Protein AF-A0A6I6GJ86-F1 (afdb_monomer)

Secondary structure (DSSP, 8-state):
-EEEEEEESSSS--TT-HHHHHHHHHH-TTEEEEEEEES-B-HHHHHHHHHHHHHHHHTT-EEEEEEE-GGGTS-HHHHHHHHHTT-EEEEE--SSS----EEEEEEESEEEEEEES--BSHHHHHTS-EEEEEEEEETT-HHHHHHHHHHHHHTHHHHTT--TTEEE--HHHHHHHHHTTSS--SSPEEEEEEEE-TTS-EEEEEEEEPPP-

pLDDT: mean 89.35, std 16.77, range [36.12, 98.88]

InterPro domains:
  IPR025202 Cardiolipin synthase-like, phospholipase D-like domain [PF13091] (76-155)

Nearest PDB structures (foldseek):
  7clg-assembly1_A  TM=9.049E-01  e=4.558E-13  Staphylococcus aureus subsp. aureus USA300
  7clg-assembly1_B  TM=9.148E-01  e=1.820E-12  Staphylococcus aureus subsp. aureus USA300
  2c1l-assembly1_B  TM=7.700E-01  e=4.913E-10  Cytobacillus firmus
  2o8r-assembly1_B  TM=6.262E-01  e=2.349E-05  Porphyromonas gingivalis
  8fw5-assembly1_B  TM=2.194E-01  e=2.609E+00  Homo sapiens

Mean predicted aligned error: 6.98 Å

Foldseek 3Di:
DDKDKAWDQPDPPLCRWQLNVLLVLLQDPQFQEKEWQFAAADQQLVVSNLVSLLVSVVVVGAAEYEYELPPQRHALNRLVVCVVSVHWYKYQADPPDRSHWGWIWTDHQKIKIKGWRQGSYPCSGGHDGIMIMIDIGGPPDPVVVVVVVVVCVVCVCVVVVPDPSIGTDDNVVSVVCVVVVSHHHPPWDWDFDWDQDPVRDTDTDIDTDDDDD

Sequence (213 aa):
MIVEFIGHGIHEDDNETCGNYICSSIKNPVFTDITVFVAFIRKPGILELKPFIQQAISENRKITFFVGRNEFITSKEALELLLELGVSTYIYNSDIFIYHPKVYLFEGAKNRIITGSSNLTKTGLFYNVECSLLLDFSNQDSAGMKVLNQLKDYFSPLLDFSDPNLEFVTQAHIDKLFADGLIPTENFEYQVNYTVNPNGKETKKLSYLKLGN

Solvent-accessible surface area (backbone atoms only — not comparable to full-atom values): 11398 Å² total; per-residue (Å²): 107,49,78,46,83,36,61,28,49,84,59,94,79,53,85,58,16,65,40,52,56,50,44,54,49,52,59,34,79,57,38,43,41,37,41,36,36,27,20,33,36,28,41,67,22,49,57,75,38,41,70,32,52,53,50,31,48,77,71,72,36,48,49,39,39,43,31,15,41,61,92,59,51,20,22,50,62,24,55,51,49,37,54,75,71,68,42,50,40,30,35,44,61,56,95,85,55,78,55,69,53,26,36,42,37,32,36,56,78,36,36,39,40,38,39,48,66,44,30,48,26,48,47,43,23,64,52,41,77,34,46,33,41,37,38,40,27,42,90,84,30,68,70,46,48,50,53,51,48,54,52,48,63,72,44,33,46,65,77,73,67,68,38,90,41,59,40,73,67,45,71,70,50,52,53,48,39,41,74,74,64,50,27,38,62,85,79,61,60,85,42,82,43,79,45,71,46,100,85,73,50,75,42,86,42,81,48,82,56,81,70,79,131

Radius of gyration: 18.44 Å; Cα contacts (8 Å, |Δi|>4): 437; chains: 1; bounding box: 43×41×50 Å

Organism: NCBI:txid2676868

Structure (mmCIF, N/CA/C/O backbone):
data_AF-A0A6I6GJ86-F1
#
_entry.id   AF-A0A6I6GJ86-F1
#
loop_
_atom_site.group_PDB
_atom_site.id
_atom_site.type_symbol
_atom_site.label_atom_id
_atom_site.label_alt_id
_atom_site.label_comp_id
_atom_site.label_asym_id
_atom_site.label_entity_id
_atom_site.label_seq_id
_atom_site.pdbx_PDB_ins_code
_atom_site.Cartn_x
_atom_site.Cartn_y
_atom_site.Cartn_z
_atom_site.occupancy
_atom_site.B_iso_or_equiv
_atom_site.auth_seq_id
_atom_site.auth_comp_id
_atom_site.auth_asym_id
_atom_site.auth_atom_id
_atom_site.pdbx_PDB_model_num
ATOM 1 N N . MET A 1 1 ? -10.386 10.510 17.792 1.00 93.94 1 MET A N 1
ATOM 2 C CA . MET A 1 1 ? -9.474 10.333 16.655 1.00 93.94 1 MET A CA 1
ATOM 3 C C . MET A 1 1 ? -8.155 10.910 17.096 1.00 93.94 1 MET A C 1
ATOM 5 O O . MET A 1 1 ? -8.146 11.997 17.663 1.00 93.94 1 MET A O 1
ATOM 9 N N . ILE A 1 2 ? -7.085 10.157 16.914 1.00 96.12 2 ILE A N 1
ATOM 10 C CA . ILE A 1 2 ? -5.710 10.593 17.123 1.00 96.12 2 ILE A CA 1
ATOM 11 C C . ILE A 1 2 ? -5.158 10.926 15.739 1.00 96.12 2 ILE A C 1
ATOM 13 O O . ILE A 1 2 ? -5.437 10.203 14.784 1.00 96.12 2 ILE A O 1
ATOM 17 N N . VAL A 1 3 ? -4.448 12.045 15.630 1.00 97.56 3 VAL A N 1
ATOM 18 C CA . VAL A 1 3 ? -3.788 12.470 14.394 1.00 97.56 3 VAL A CA 1
ATOM 19 C C . VAL A 1 3 ? -2.333 12.746 14.723 1.00 97.56 3 VAL A C 1
ATOM 21 O O . VAL A 1 3 ? -2.051 13.549 15.609 1.00 97.56 3 VAL A O 1
ATOM 24 N N . GLU A 1 4 ? -1.432 12.088 14.009 1.00 96.75 4 GLU A N 1
ATOM 25 C CA . GLU A 1 4 ? 0.010 12.167 14.227 1.00 96.75 4 GLU A CA 1
ATOM 26 C C . GLU A 1 4 ? 0.720 12.501 12.915 1.00 96.75 4 GLU A C 1
ATOM 28 O O . GLU A 1 4 ? 0.356 12.010 11.843 1.00 9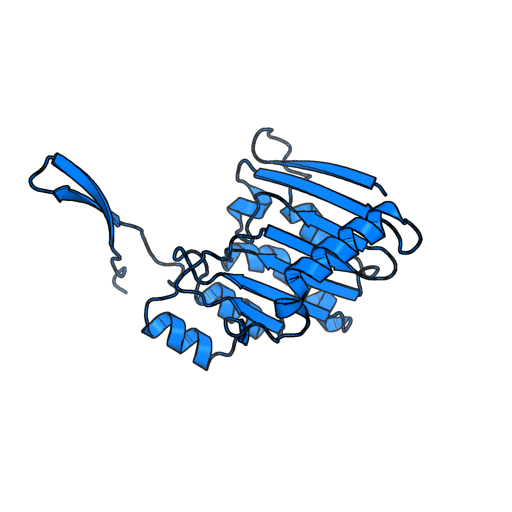6.75 4 GLU A O 1
ATOM 33 N N . PHE A 1 5 ? 1.731 13.362 12.998 1.00 96.31 5 PHE A N 1
ATOM 34 C CA . PHE A 1 5 ? 2.652 13.608 11.897 1.00 96.31 5 PHE A CA 1
ATOM 35 C C . PHE A 1 5 ? 3.829 12.646 12.026 1.00 96.31 5 PHE A C 1
ATOM 37 O O . PHE A 1 5 ? 4.498 12.625 13.055 1.00 96.31 5 PHE A O 1
ATOM 44 N N . ILE A 1 6 ? 4.087 11.884 10.971 1.00 95.12 6 ILE A N 1
ATOM 45 C CA . ILE A 1 6 ? 5.217 10.966 10.874 1.00 95.12 6 ILE A CA 1
ATOM 46 C C . ILE A 1 6 ? 6.229 11.604 9.931 1.00 95.12 6 ILE A C 1
ATOM 48 O O . ILE A 1 6 ? 5.947 11.750 8.742 1.00 95.12 6 ILE A O 1
ATOM 52 N N . GLY A 1 7 ? 7.402 11.957 10.445 1.00 93.44 7 GLY A N 1
ATOM 53 C CA . GLY A 1 7 ? 8.553 12.373 9.645 1.00 93.44 7 GLY A CA 1
ATOM 54 C C . GLY A 1 7 ? 9.744 11.469 9.942 1.00 93.44 7 GLY A C 1
ATOM 55 O O . GLY A 1 7 ? 9.970 11.147 11.103 1.00 93.44 7 GLY A O 1
ATOM 56 N N . HIS A 1 8 ? 10.492 11.064 8.918 1.00 92.50 8 HIS A N 1
ATOM 57 C CA . HIS A 1 8 ? 11.747 10.320 9.089 1.00 92.50 8 HIS A CA 1
ATOM 58 C C . HIS A 1 8 ? 12.820 10.791 8.102 1.00 92.50 8 HIS A C 1
ATOM 60 O O . HIS A 1 8 ? 12.510 11.523 7.160 1.00 92.50 8 HIS A O 1
ATOM 66 N N . GLY A 1 9 ? 14.082 10.430 8.360 1.00 90.12 9 GLY A N 1
ATOM 67 C CA . GLY A 1 9 ? 15.232 10.717 7.497 1.00 90.12 9 GLY A CA 1
ATOM 68 C C . GLY A 1 9 ? 15.898 12.090 7.684 1.00 90.12 9 GLY A C 1
ATOM 69 O O . GLY A 1 9 ? 16.909 12.362 7.039 1.00 90.12 9 GLY A O 1
ATOM 70 N N . ILE A 1 10 ? 15.363 12.975 8.541 1.00 88.25 10 ILE A N 1
ATOM 71 C CA . ILE A 1 10 ? 15.997 14.271 8.891 1.00 88.25 10 ILE A CA 1
ATOM 72 C C . ILE A 1 10 ? 16.831 14.172 10.177 1.00 88.25 10 ILE A C 1
ATOM 74 O O . ILE A 1 10 ? 17.861 14.836 10.296 1.00 88.25 10 ILE A O 1
ATOM 78 N N . HIS A 1 11 ? 16.376 13.384 11.150 1.00 84.62 11 HIS A N 1
ATOM 79 C CA . HIS A 1 11 ? 17.002 13.235 12.463 1.00 84.62 11 HIS A CA 1
ATOM 80 C C . HIS A 1 11 ? 17.546 11.811 12.620 1.00 84.62 11 HIS A C 1
ATOM 82 O O . HIS A 1 11 ? 17.009 10.891 12.024 1.00 84.62 11 HIS A O 1
ATOM 88 N N . GLU A 1 12 ? 18.601 11.629 13.419 1.00 68.88 12 GLU A N 1
ATOM 89 C CA . GLU A 1 12 ? 19.291 10.332 13.558 1.00 68.88 12 GLU A CA 1
ATOM 90 C C . GLU A 1 12 ? 18.450 9.251 14.280 1.00 68.88 12 GLU A C 1
ATOM 92 O O . GLU A 1 12 ? 18.742 8.063 14.152 1.00 68.88 12 GLU A O 1
ATOM 97 N N . ASP A 1 13 ? 17.388 9.641 14.997 1.00 63.62 13 ASP A N 1
ATOM 98 C CA . ASP A 1 13 ? 16.464 8.732 15.689 1.00 63.62 13 ASP A CA 1
ATOM 99 C C . ASP A 1 13 ? 15.282 8.316 14.787 1.00 63.62 13 ASP A C 1
ATOM 101 O O . ASP A 1 13 ? 14.139 8.731 14.980 1.00 63.62 13 ASP A O 1
ATOM 105 N N . ASP A 1 14 ? 15.537 7.440 13.814 1.00 63.88 14 ASP A N 1
ATOM 106 C CA . ASP A 1 14 ? 14.519 6.897 12.894 1.00 63.88 14 ASP A CA 1
ATOM 107 C C . ASP A 1 14 ? 13.703 5.724 13.501 1.00 63.88 14 ASP A C 1
ATOM 109 O O . ASP A 1 14 ? 13.288 4.803 12.802 1.00 63.88 14 ASP A O 1
ATOM 113 N N . ASN A 1 15 ? 13.438 5.704 14.813 1.00 68.06 15 ASN A N 1
ATOM 114 C CA . ASN A 1 15 ? 12.644 4.618 15.425 1.00 68.06 15 ASN A CA 1
ATOM 115 C C . ASN A 1 15 ? 11.129 4.715 15.135 1.00 68.06 15 ASN A C 1
ATOM 117 O O . ASN A 1 15 ? 10.379 3.787 15.450 1.00 68.06 15 ASN A O 1
ATOM 121 N N . GLU A 1 16 ? 10.676 5.812 14.524 1.00 84.56 16 GLU A N 1
ATOM 122 C CA . GLU A 1 16 ? 9.266 6.102 14.230 1.00 84.56 16 GLU A CA 1
ATOM 123 C C . GLU A 1 16 ? 9.023 6.372 12.735 1.00 84.56 16 GLU A C 1
ATOM 125 O O . GLU A 1 16 ? 8.326 7.309 12.346 1.00 84.56 16 GLU A O 1
ATOM 130 N N . THR A 1 17 ? 9.593 5.543 11.859 1.00 94.38 17 THR A N 1
ATOM 131 C CA . THR A 1 17 ? 9.364 5.674 10.411 1.00 94.38 17 THR A CA 1
ATOM 132 C C . THR A 1 17 ? 7.958 5.241 9.993 1.00 94.38 17 THR A C 1
ATOM 134 O O . THR A 1 17 ? 7.273 4.477 10.683 1.00 94.38 17 THR A O 1
ATOM 137 N N . CYS A 1 18 ? 7.546 5.651 8.788 1.00 96.31 18 CYS A N 1
ATOM 138 C CA . CYS A 1 18 ? 6.304 5.175 8.171 1.00 96.31 18 CYS A CA 1
ATOM 139 C C . CYS A 1 18 ? 6.273 3.637 8.100 1.00 96.31 18 CYS A C 1
ATOM 141 O O . CYS A 1 18 ? 5.263 3.013 8.432 1.00 96.31 18 CYS A O 1
ATOM 143 N N . GLY A 1 19 ? 7.411 3.015 7.772 1.00 96.88 19 GLY A N 1
ATOM 144 C CA . GLY A 1 19 ? 7.572 1.567 7.783 1.00 96.88 19 GLY A CA 1
ATOM 145 C C . GLY A 1 19 ? 7.315 0.933 9.154 1.00 96.88 19 GLY A C 1
ATOM 146 O O . GLY A 1 19 ? 6.627 -0.085 9.226 1.00 96.88 19 GLY A O 1
ATOM 147 N N . ASN A 1 20 ? 7.776 1.537 10.257 1.00 96.31 20 ASN A N 1
ATOM 148 C CA . ASN A 1 20 ? 7.515 1.017 11.608 1.00 96.31 20 ASN A CA 1
ATOM 149 C C . ASN A 1 20 ? 6.017 1.050 11.956 1.00 96.31 20 ASN A C 1
ATOM 151 O O . ASN A 1 20 ? 5.473 0.070 12.485 1.00 96.31 20 ASN A O 1
ATOM 155 N N . TYR A 1 21 ? 5.326 2.140 11.613 1.00 97.50 21 TYR A N 1
ATOM 156 C CA . TYR A 1 21 ? 3.879 2.247 11.805 1.00 97.50 21 TYR A CA 1
ATOM 157 C C . TYR A 1 21 ? 3.110 1.244 10.937 1.00 97.50 21 TYR A C 1
ATOM 159 O O . TYR A 1 21 ? 2.184 0.602 11.432 1.00 97.50 21 TYR A O 1
ATOM 167 N N . ILE A 1 22 ? 3.511 1.024 9.683 1.00 98.44 22 ILE A N 1
ATOM 168 C CA . ILE A 1 22 ? 2.896 0.014 8.809 1.00 98.44 22 ILE A CA 1
ATOM 169 C C . ILE A 1 22 ? 3.103 -1.395 9.379 1.00 98.44 22 ILE A C 1
ATOM 171 O O . ILE A 1 22 ? 2.130 -2.123 9.570 1.00 98.44 22 ILE A O 1
ATOM 175 N N . CYS A 1 23 ? 4.336 -1.770 9.728 1.00 97.94 23 CYS A N 1
ATOM 176 C CA . CYS A 1 23 ? 4.648 -3.089 10.282 1.00 97.94 23 CYS A CA 1
ATOM 177 C C . CYS A 1 23 ? 3.889 -3.372 11.587 1.00 97.94 23 CYS A C 1
ATOM 179 O O . CYS A 1 23 ? 3.307 -4.447 11.750 1.00 97.94 23 CYS A O 1
ATOM 181 N N . SER A 1 24 ? 3.836 -2.401 12.507 1.00 97.31 24 SER A N 1
ATOM 182 C CA . SER A 1 24 ? 3.074 -2.544 13.757 1.00 97.31 24 SER A CA 1
ATOM 183 C C . SER A 1 24 ? 1.565 -2.650 13.519 1.00 97.31 24 SER A C 1
ATOM 185 O O . SER A 1 24 ? 0.889 -3.390 14.234 1.00 97.31 24 SER A O 1
ATOM 187 N N . SER A 1 25 ? 1.045 -1.978 12.488 1.00 98.25 25 SER A N 1
ATOM 188 C CA . SER A 1 25 ? -0.364 -2.066 12.098 1.00 98.25 25 SER A CA 1
ATOM 189 C C . SER A 1 25 ? -0.690 -3.438 11.508 1.00 98.25 25 SER A C 1
ATOM 191 O O . SER A 1 25 ? -1.630 -4.078 11.964 1.00 98.25 25 SER A O 1
ATOM 193 N N . ILE A 1 26 ? 0.132 -3.972 10.596 1.00 98.44 26 ILE A N 1
ATOM 194 C CA . ILE A 1 26 ? -0.058 -5.336 10.068 1.00 98.44 26 ILE A CA 1
ATOM 195 C C . ILE A 1 26 ? 0.027 -6.370 11.200 1.00 98.44 26 ILE A C 1
ATOM 197 O O . ILE A 1 26 ? -0.768 -7.305 11.247 1.00 98.44 26 ILE A O 1
ATOM 201 N N . LYS A 1 27 ? 0.941 -6.198 12.160 1.00 97.75 27 LYS A N 1
ATOM 202 C CA . LYS A 1 27 ? 1.074 -7.100 13.316 1.00 97.75 27 LYS A CA 1
ATOM 203 C C . LYS A 1 27 ? -0.148 -7.091 14.245 1.00 97.75 27 LYS A C 1
ATOM 205 O O . LYS A 1 27 ? -0.381 -8.072 14.945 1.00 97.75 27 LYS A O 1
ATOM 210 N N . ASN A 1 28 ? -0.899 -5.994 14.304 1.00 97.94 28 ASN A N 1
ATOM 211 C CA . ASN A 1 28 ? -1.972 -5.831 15.276 1.00 97.94 28 ASN A CA 1
ATOM 212 C C . ASN A 1 28 ? -3.269 -6.525 14.805 1.00 97.94 28 ASN A C 1
ATOM 214 O O . ASN A 1 28 ? -3.865 -6.085 13.821 1.00 97.94 28 ASN A O 1
ATOM 218 N N . PRO A 1 29 ? -3.765 -7.553 15.521 1.00 97.19 29 PRO A N 1
ATOM 219 C CA . PRO A 1 29 ? -4.946 -8.314 15.108 1.00 97.19 29 PRO A CA 1
ATOM 220 C C . PRO A 1 29 ? -6.258 -7.525 15.225 1.00 97.19 29 PRO A C 1
ATOM 222 O O . PRO A 1 29 ? -7.300 -8.013 14.799 1.00 97.19 29 PRO A O 1
ATOM 225 N N . VAL A 1 30 ? -6.237 -6.308 15.789 1.00 98.00 30 VAL A N 1
ATOM 226 C CA . VAL A 1 30 ? -7.408 -5.414 15.785 1.00 98.00 30 VAL A CA 1
ATOM 227 C C . VAL A 1 30 ? -7.834 -5.024 14.367 1.00 98.00 30 VAL A C 1
ATOM 229 O O . VAL A 1 30 ? -9.007 -4.708 14.162 1.00 98.00 30 VAL A O 1
ATOM 232 N N . PHE A 1 31 ? -6.889 -5.039 13.421 1.00 98.56 31 PHE A N 1
ATOM 233 C CA . PHE A 1 31 ? -7.119 -4.757 12.013 1.00 98.56 31 PHE A CA 1
ATOM 234 C C . PHE A 1 31 ? -7.271 -6.073 11.255 1.00 98.56 31 PHE A C 1
ATOM 236 O O . PHE A 1 31 ? -6.334 -6.874 11.204 1.00 98.56 31 PHE A O 1
ATOM 243 N N . THR A 1 32 ? -8.451 -6.293 10.686 1.00 98.44 32 THR A N 1
ATOM 244 C CA . THR A 1 32 ? -8.851 -7.515 9.976 1.00 98.44 32 THR A CA 1
ATOM 245 C C . THR A 1 32 ? -8.739 -7.381 8.464 1.00 98.44 32 THR A C 1
ATOM 247 O O . THR A 1 32 ? -8.541 -8.385 7.777 1.00 98.44 32 THR A O 1
ATOM 250 N N . ASP A 1 33 ? -8.833 -6.154 7.956 1.00 98.69 33 ASP A N 1
ATOM 251 C CA . ASP A 1 33 ? -8.807 -5.836 6.535 1.00 98.69 33 ASP A CA 1
ATOM 252 C C . ASP A 1 33 ? -7.712 -4.786 6.300 1.00 98.69 33 ASP A C 1
ATOM 254 O O . ASP A 1 33 ? -7.721 -3.698 6.878 1.00 98.69 33 ASP A O 1
ATOM 258 N N . ILE A 1 34 ? -6.722 -5.142 5.485 1.00 98.81 34 ILE A N 1
ATOM 259 C CA . ILE A 1 34 ? -5.548 -4.325 5.182 1.00 98.81 34 ILE A CA 1
ATOM 260 C C . ILE A 1 34 ? -5.581 -4.011 3.692 1.00 98.81 34 ILE A C 1
ATOM 262 O O . ILE A 1 34 ? -5.493 -4.915 2.859 1.00 98.81 34 ILE A O 1
ATOM 266 N N . THR A 1 35 ? -5.687 -2.731 3.352 1.00 98.88 35 THR A N 1
ATOM 267 C CA . THR A 1 35 ? -5.709 -2.269 1.963 1.00 98.88 35 THR A CA 1
ATOM 268 C C . THR A 1 35 ? -4.585 -1.273 1.727 1.00 98.88 35 THR A C 1
ATOM 270 O O . THR A 1 35 ? -4.460 -0.277 2.437 1.00 98.88 35 THR A O 1
ATOM 273 N N . VAL A 1 36 ? -3.753 -1.531 0.722 1.00 98.81 36 VAL A N 1
ATOM 274 C CA . VAL A 1 36 ? -2.613 -0.679 0.367 1.00 98.81 36 VAL A CA 1
ATOM 275 C C . VAL A 1 36 ? -2.836 -0.098 -1.020 1.00 98.81 36 VAL A C 1
ATOM 277 O O . VAL A 1 36 ? -2.970 -0.841 -1.984 1.00 98.81 36 VAL A O 1
ATOM 280 N N . PHE A 1 37 ? -2.828 1.227 -1.127 1.00 98.69 37 PHE A N 1
ATOM 281 C CA . PHE A 1 37 ? -2.842 1.963 -2.388 1.00 98.69 37 PHE A CA 1
ATOM 282 C C . PHE A 1 37 ? -1.490 2.644 -2.549 1.00 98.69 37 PHE A C 1
ATOM 284 O O . PHE A 1 37 ? -1.226 3.663 -1.908 1.00 98.69 37 PHE A O 1
ATOM 291 N N . VAL A 1 38 ? -0.607 2.090 -3.375 1.00 97.88 38 VAL A N 1
ATOM 292 C CA . VAL A 1 38 ? 0.758 2.608 -3.489 1.00 97.88 38 VAL A CA 1
ATOM 293 C C . VAL A 1 38 ? 1.205 2.702 -4.934 1.00 97.88 38 VAL A C 1
ATOM 295 O O . VAL A 1 38 ? 0.992 1.793 -5.729 1.00 97.88 38 VAL A O 1
ATOM 298 N N . ALA A 1 39 ? 1.846 3.811 -5.284 1.00 96.12 39 ALA A N 1
ATOM 299 C CA . ALA A 1 39 ? 2.355 4.005 -6.632 1.00 96.12 39 ALA A CA 1
ATOM 300 C C . ALA A 1 39 ? 3.389 2.934 -6.980 1.00 96.12 39 ALA A C 1
ATOM 302 O O . ALA A 1 39 ? 3.293 2.307 -8.029 1.00 96.12 39 ALA A O 1
ATOM 303 N N . PHE A 1 40 ? 4.354 2.718 -6.082 1.00 94.94 40 PHE A N 1
ATOM 304 C CA . PHE A 1 40 ? 5.534 1.912 -6.370 1.00 94.94 40 PHE A CA 1
ATOM 305 C C . PHE A 1 40 ? 5.839 0.902 -5.270 1.00 94.94 40 PHE A C 1
ATOM 307 O O . PHE A 1 40 ? 5.785 1.230 -4.079 1.00 94.94 40 PHE A O 1
ATOM 314 N N . ILE A 1 41 ? 6.244 -0.296 -5.692 1.00 96.75 41 ILE A N 1
ATOM 315 C CA . ILE A 1 41 ? 6.733 -1.362 -4.814 1.00 96.75 41 ILE A CA 1
ATOM 316 C C . ILE A 1 41 ? 8.125 -1.843 -5.241 1.00 96.75 41 ILE A C 1
ATOM 318 O O . ILE A 1 41 ? 8.432 -1.930 -6.426 1.00 96.75 41 ILE A O 1
ATOM 322 N N . ARG A 1 42 ? 8.969 -2.208 -4.274 1.00 95.75 42 ARG A N 1
ATOM 323 C CA . ARG A 1 42 ? 10.225 -2.942 -4.513 1.00 95.75 42 ARG A CA 1
ATOM 324 C C . ARG A 1 42 ? 10.323 -4.113 -3.542 1.00 95.75 42 ARG A C 1
ATOM 326 O O . ARG A 1 42 ? 9.883 -4.003 -2.394 1.00 95.75 42 ARG A O 1
ATOM 333 N N . LYS A 1 43 ? 10.942 -5.212 -3.966 1.00 96.38 43 LYS A N 1
ATOM 334 C CA . LYS A 1 43 ? 11.105 -6.446 -3.193 1.00 96.38 43 LYS A CA 1
ATOM 335 C C . LYS A 1 43 ? 11.735 -6.187 -1.823 1.00 96.38 43 LYS A C 1
ATOM 337 O O . LYS A 1 43 ? 11.185 -6.712 -0.859 1.00 96.38 43 LYS A O 1
ATOM 342 N N . PRO A 1 44 ? 12.787 -5.351 -1.655 1.00 96.31 44 PRO A N 1
ATOM 343 C CA . PRO A 1 44 ? 13.329 -5.068 -0.332 1.00 96.31 44 PRO A CA 1
ATOM 344 C C . PRO A 1 44 ? 12.302 -4.437 0.608 1.00 96.31 44 PRO A C 1
ATOM 346 O O . PRO A 1 44 ? 12.302 -4.769 1.780 1.00 96.31 44 PRO A O 1
ATOM 349 N N . GLY A 1 45 ? 11.399 -3.583 0.110 1.00 95.94 45 GLY A N 1
ATOM 350 C CA . GLY A 1 45 ? 10.331 -3.006 0.934 1.00 95.94 45 GLY A CA 1
ATOM 351 C C . GLY A 1 45 ? 9.329 -4.064 1.398 1.00 95.94 45 GLY A C 1
ATOM 352 O O . GLY A 1 45 ? 8.981 -4.114 2.571 1.00 95.94 45 GLY A O 1
ATOM 353 N N . ILE A 1 46 ? 8.918 -4.963 0.500 1.00 97.88 46 ILE A N 1
ATOM 354 C CA . ILE A 1 46 ? 8.006 -6.064 0.846 1.00 97.88 46 ILE A CA 1
ATOM 355 C C . ILE A 1 46 ? 8.673 -7.062 1.801 1.00 97.88 46 ILE A C 1
ATOM 357 O O . ILE A 1 46 ? 8.003 -7.587 2.685 1.00 97.88 46 ILE A O 1
ATOM 361 N N . LEU A 1 47 ? 9.982 -7.308 1.675 1.00 98.06 47 LEU A N 1
ATOM 362 C CA . LEU A 1 47 ? 10.723 -8.183 2.590 1.00 98.06 47 LEU A CA 1
ATOM 363 C C . LEU A 1 47 ? 10.691 -7.685 4.041 1.00 98.06 47 LEU A C 1
ATOM 365 O O . LEU A 1 47 ? 10.590 -8.516 4.940 1.00 98.06 47 LEU A O 1
ATOM 369 N N . GLU A 1 48 ? 10.701 -6.369 4.274 1.00 97.56 48 GLU A N 1
ATOM 370 C CA . GLU A 1 48 ? 10.543 -5.803 5.626 1.00 97.56 48 GLU A CA 1
ATOM 371 C C . GLU A 1 48 ? 9.141 -6.084 6.204 1.00 97.56 48 GLU A C 1
ATOM 373 O O . GLU A 1 48 ? 8.983 -6.297 7.405 1.00 97.56 48 GLU A O 1
ATOM 378 N N . LEU A 1 49 ? 8.110 -6.140 5.350 1.00 98.06 49 LEU A N 1
ATOM 379 C CA . LEU A 1 49 ? 6.727 -6.426 5.751 1.00 98.06 49 LEU A CA 1
ATOM 380 C C . LEU A 1 49 ? 6.411 -7.932 5.810 1.00 98.06 49 LEU A C 1
ATOM 382 O O . LEU A 1 49 ? 5.463 -8.332 6.490 1.00 98.06 49 LEU A O 1
ATOM 386 N N . LYS A 1 50 ? 7.191 -8.770 5.112 1.00 98.25 50 LYS A N 1
ATOM 387 C CA . LYS A 1 50 ? 6.973 -10.216 4.929 1.00 98.25 50 LYS A CA 1
ATOM 388 C C . LYS A 1 50 ? 6.568 -10.962 6.208 1.00 98.25 50 LYS A C 1
ATOM 390 O O . LYS A 1 50 ? 5.528 -11.619 6.159 1.00 98.25 50 LYS A O 1
ATOM 395 N N . PRO A 1 51 ? 7.299 -10.886 7.342 1.00 98.12 51 PRO A N 1
ATOM 396 C CA . PRO A 1 51 ? 6.925 -11.652 8.534 1.00 98.12 51 PRO A CA 1
ATOM 397 C C . PRO A 1 51 ? 5.541 -11.267 9.076 1.00 98.12 51 PRO A C 1
ATOM 399 O O . PRO A 1 51 ? 4.788 -12.132 9.520 1.00 98.12 51 PRO A O 1
ATOM 402 N N . PHE A 1 52 ? 5.169 -9.987 8.989 1.00 98.25 52 PHE A N 1
ATOM 403 C CA . PHE A 1 52 ? 3.872 -9.497 9.455 1.00 98.25 52 PHE A CA 1
ATOM 404 C C . PHE A 1 52 ? 2.744 -9.877 8.491 1.00 98.25 52 PHE A C 1
ATOM 406 O O . PHE A 1 52 ? 1.671 -10.271 8.939 1.00 98.25 52 PHE A O 1
ATOM 413 N N . ILE A 1 53 ? 2.994 -9.818 7.177 1.00 98.44 53 ILE A N 1
ATOM 414 C CA . ILE A 1 53 ? 2.049 -10.279 6.148 1.00 98.44 53 ILE A CA 1
ATOM 415 C C . ILE A 1 53 ? 1.756 -11.773 6.329 1.00 98.44 53 ILE A C 1
ATOM 417 O O . ILE A 1 53 ? 0.595 -12.168 6.361 1.00 98.44 53 ILE A O 1
ATOM 421 N N . GLN A 1 54 ? 2.791 -12.600 6.504 1.00 98.25 54 GLN A N 1
ATOM 422 C CA . GLN A 1 54 ? 2.627 -14.043 6.710 1.00 98.25 54 GLN A CA 1
ATOM 423 C C . GLN A 1 54 ? 1.816 -14.353 7.971 1.00 98.25 54 GLN A C 1
ATOM 425 O O . GLN A 1 54 ? 0.945 -15.221 7.940 1.00 98.25 54 GLN A O 1
ATOM 430 N N . GLN A 1 55 ? 2.067 -13.621 9.062 1.00 97.62 55 GLN A N 1
ATOM 431 C CA . GLN A 1 55 ? 1.273 -13.735 10.282 1.00 97.62 55 GLN A CA 1
ATOM 432 C C . GLN A 1 55 ? -0.194 -13.337 10.046 1.00 97.62 55 GLN A C 1
ATOM 434 O O . GLN A 1 55 ? -1.102 -14.058 10.442 1.00 97.62 55 GLN A O 1
ATOM 439 N N . ALA A 1 56 ? -0.449 -12.212 9.380 1.00 98.12 56 ALA A N 1
ATOM 440 C CA . ALA A 1 56 ? -1.810 -11.760 9.105 1.00 98.12 56 ALA A CA 1
ATOM 441 C C . ALA A 1 56 ? -2.596 -12.760 8.238 1.00 98.12 56 ALA A C 1
ATOM 443 O O . ALA A 1 56 ? -3.763 -13.039 8.514 1.00 98.12 56 ALA A O 1
ATOM 444 N N . ILE A 1 57 ? -1.944 -13.361 7.241 1.00 97.00 57 ILE A N 1
ATOM 445 C CA . ILE A 1 57 ? -2.551 -14.384 6.382 1.00 97.00 57 ILE A CA 1
ATOM 446 C C . ILE A 1 57 ? -2.846 -15.669 7.165 1.00 97.00 57 ILE A C 1
ATOM 448 O O . ILE A 1 57 ? -3.928 -16.233 7.003 1.00 97.00 57 ILE A O 1
ATOM 452 N N . SER A 1 58 ? -1.949 -16.120 8.051 1.00 97.25 58 SER A N 1
ATOM 453 C CA . SER A 1 58 ? -2.210 -17.307 8.885 1.00 97.25 58 SER A CA 1
ATOM 454 C C . SER A 1 58 ? -3.353 -17.093 9.887 1.00 97.25 58 SER A C 1
ATOM 456 O O . SER A 1 58 ? -4.030 -18.044 10.275 1.00 97.25 58 SER A O 1
ATOM 458 N N . GLU A 1 59 ? -3.620 -15.838 10.247 1.00 97.50 59 GLU A N 1
ATOM 459 C CA . GLU A 1 59 ? -4.760 -15.401 11.057 1.00 97.50 59 GLU A CA 1
ATOM 460 C C . GLU A 1 59 ? -6.045 -15.174 10.227 1.00 97.50 59 GLU A C 1
ATOM 462 O O . GLU A 1 59 ? -7.048 -14.711 10.767 1.00 97.50 59 GLU A O 1
ATOM 467 N N . ASN A 1 60 ? -6.051 -15.526 8.933 1.00 97.12 60 ASN A N 1
ATOM 468 C CA . ASN A 1 60 ? -7.160 -15.334 7.984 1.00 97.12 60 ASN A CA 1
ATOM 469 C C . ASN A 1 60 ? -7.590 -13.867 7.797 1.00 97.12 60 ASN A C 1
ATOM 471 O O . ASN A 1 60 ? -8.753 -13.585 7.492 1.00 97.12 60 ASN A O 1
ATOM 475 N N . ARG A 1 61 ? -6.664 -12.920 7.974 1.00 98.00 61 ARG A N 1
ATOM 476 C CA . ARG A 1 61 ? -6.914 -11.497 7.718 1.00 98.00 61 ARG A CA 1
ATOM 477 C C . ARG A 1 61 ? -6.768 -11.185 6.232 1.00 98.00 61 ARG A C 1
ATOM 479 O O . ARG A 1 61 ? -5.956 -11.792 5.534 1.00 98.00 61 ARG A O 1
ATOM 486 N N . LYS A 1 62 ? -7.566 -10.239 5.733 1.00 98.12 62 LYS A N 1
ATOM 487 C CA . LYS A 1 62 ? -7.580 -9.879 4.310 1.00 98.12 62 LYS A CA 1
ATOM 488 C C . LYS A 1 62 ? -6.516 -8.837 4.018 1.00 98.12 62 LYS A C 1
ATOM 490 O O . LYS A 1 62 ? -6.426 -7.833 4.719 1.00 98.12 62 LYS A O 1
ATOM 495 N N . ILE A 1 63 ? -5.747 -9.056 2.956 1.00 98.62 63 ILE A N 1
ATOM 496 C CA . ILE A 1 63 ? -4.702 -8.135 2.513 1.00 98.62 63 ILE A CA 1
ATOM 497 C C . ILE A 1 63 ? -4.853 -7.916 1.010 1.00 98.62 63 ILE A C 1
ATOM 499 O O . ILE A 1 63 ? -4.735 -8.867 0.235 1.00 98.62 63 ILE A O 1
ATOM 503 N N . THR A 1 64 ? -5.113 -6.667 0.616 1.00 98.81 64 THR A N 1
ATOM 504 C CA . THR A 1 64 ? -5.298 -6.267 -0.785 1.00 98.81 64 THR A CA 1
ATOM 505 C C . THR A 1 64 ? -4.368 -5.122 -1.152 1.00 98.81 64 THR A C 1
ATOM 507 O O . THR A 1 64 ? -4.301 -4.116 -0.447 1.00 98.81 64 THR A O 1
ATOM 510 N N . PHE A 1 65 ? -3.625 -5.277 -2.243 1.00 98.75 65 PHE A N 1
ATOM 511 C CA . PHE A 1 65 ? -2.667 -4.289 -2.726 1.00 98.75 65 PHE A CA 1
ATOM 512 C C . PHE A 1 65 ? -3.103 -3.774 -4.100 1.00 98.75 65 PHE A C 1
ATOM 514 O O . PHE A 1 65 ? -3.258 -4.551 -5.037 1.00 98.75 65 PHE A O 1
ATOM 521 N N . PHE A 1 66 ? -3.247 -2.459 -4.219 1.00 98.56 66 PHE A N 1
ATOM 522 C CA . PHE A 1 66 ? -3.472 -1.726 -5.459 1.00 98.56 66 PHE A CA 1
ATOM 523 C C . PHE A 1 66 ? -2.206 -0.951 -5.804 1.00 98.56 66 PHE A C 1
ATOM 525 O O . PHE A 1 66 ? -1.834 -0.009 -5.093 1.00 98.56 66 PHE A O 1
ATOM 532 N N . VAL A 1 67 ? -1.539 -1.360 -6.880 1.00 97.69 67 VAL A N 1
ATOM 533 C CA . VAL A 1 67 ? -0.174 -0.942 -7.207 1.00 97.69 67 VAL A CA 1
ATOM 534 C C . VAL A 1 67 ? -0.115 -0.269 -8.573 1.00 97.69 67 VAL A C 1
ATOM 536 O O . VAL A 1 67 ? -0.756 -0.709 -9.521 1.00 97.69 67 VAL A O 1
ATOM 539 N N . GLY A 1 68 ? 0.670 0.796 -8.704 1.00 94.69 68 GLY A N 1
ATOM 540 C CA . GLY A 1 68 ? 0.932 1.420 -10.000 1.00 94.69 68 GLY A CA 1
ATOM 541 C C . GLY A 1 68 ? 1.985 0.651 -10.794 1.00 94.69 68 GLY A C 1
ATOM 542 O O . GLY A 1 68 ? 2.965 0.158 -10.233 1.00 94.69 68 GLY A O 1
ATOM 543 N N . ARG A 1 69 ? 1.829 0.575 -12.119 1.00 84.88 69 ARG A N 1
ATOM 544 C CA . ARG A 1 69 ? 2.883 0.037 -13.004 1.00 84.88 69 ARG A CA 1
ATOM 545 C C . ARG A 1 69 ? 3.889 1.091 -13.483 1.00 84.88 69 ARG A C 1
ATOM 547 O O . ARG A 1 69 ? 4.975 0.739 -13.926 1.00 84.88 69 ARG A O 1
ATOM 554 N N . ASN A 1 70 ? 3.514 2.372 -13.459 1.00 75.25 70 ASN A N 1
ATOM 555 C CA . ASN A 1 70 ? 4.227 3.438 -14.170 1.00 75.25 70 ASN A CA 1
ATOM 556 C C . ASN A 1 70 ? 5.585 3.789 -13.518 1.00 75.25 70 ASN A C 1
ATOM 558 O O . ASN A 1 70 ? 5.895 3.363 -12.407 1.00 75.25 70 ASN A O 1
ATOM 562 N N . GLU A 1 71 ? 6.399 4.579 -14.229 1.00 71.75 71 GLU A N 1
ATOM 563 C CA . GLU A 1 71 ? 7.723 5.082 -13.803 1.00 71.75 71 GLU A CA 1
ATOM 564 C C . GLU A 1 71 ? 8.817 4.019 -13.594 1.00 71.75 71 GLU A C 1
ATOM 566 O O . GLU A 1 71 ? 9.911 4.342 -13.134 1.00 71.75 71 GLU A O 1
ATOM 571 N N . PHE A 1 72 ? 8.574 2.759 -13.976 1.00 71.19 72 PHE A N 1
ATOM 572 C CA . PHE A 1 72 ? 9.565 1.676 -13.891 1.00 71.19 72 PHE A CA 1
ATOM 573 C C . PHE A 1 72 ? 10.151 1.517 -12.479 1.00 71.19 72 PHE A C 1
ATOM 575 O O . PHE A 1 72 ? 11.346 1.266 -12.302 1.00 71.19 72 PHE A O 1
ATOM 582 N N . ILE A 1 73 ? 9.322 1.713 -11.452 1.00 80.44 73 ILE A N 1
ATOM 583 C CA . ILE A 1 73 ? 9.730 1.478 -10.064 1.00 80.44 73 ILE A CA 1
ATOM 584 C C . ILE A 1 73 ? 9.117 0.191 -9.526 1.00 80.44 73 ILE A C 1
ATOM 586 O O . ILE A 1 73 ? 9.812 -0.526 -8.821 1.00 80.44 73 ILE A O 1
ATOM 590 N N . THR A 1 74 ? 7.885 -0.159 -9.884 1.00 91.44 74 THR A N 1
ATOM 591 C CA . THR A 1 74 ? 7.316 -1.467 -9.527 1.00 91.44 74 THR A CA 1
ATOM 592 C C . THR A 1 74 ? 8.093 -2.593 -10.206 1.00 91.44 74 THR A C 1
ATOM 594 O O . THR A 1 74 ? 8.060 -2.701 -11.427 1.00 91.44 74 THR A O 1
ATOM 597 N N . SER A 1 75 ? 8.814 -3.409 -9.431 1.00 94.06 75 SER A N 1
ATOM 598 C CA . SER A 1 75 ? 9.663 -4.479 -9.970 1.00 94.06 75 SER A CA 1
ATOM 599 C C . SER A 1 75 ? 8.923 -5.807 -10.141 1.00 94.06 75 SER A C 1
ATOM 601 O O . SER A 1 75 ? 8.006 -6.136 -9.383 1.00 94.06 75 SER A O 1
ATOM 603 N N . LYS A 1 76 ? 9.372 -6.609 -11.114 1.00 95.75 76 LYS A N 1
ATOM 604 C CA . LYS A 1 76 ? 8.917 -7.992 -11.328 1.00 95.75 76 LYS A CA 1
ATOM 605 C C . LYS A 1 76 ? 9.000 -8.805 -10.038 1.00 95.75 76 LYS A C 1
ATOM 607 O O . LYS A 1 76 ? 8.015 -9.401 -9.615 1.00 95.75 76 LYS A O 1
ATOM 612 N N . GLU A 1 77 ? 10.146 -8.758 -9.367 1.00 97.06 77 GLU A N 1
ATOM 613 C CA . GLU A 1 77 ? 10.411 -9.543 -8.165 1.00 97.06 77 GLU A CA 1
ATOM 614 C C . GLU A 1 77 ? 9.551 -9.110 -6.969 1.00 97.06 77 GLU A C 1
ATOM 616 O O . GLU A 1 77 ? 9.287 -9.918 -6.079 1.00 97.06 77 GLU A O 1
ATOM 621 N N . ALA A 1 78 ? 9.110 -7.849 -6.928 1.00 97.00 78 ALA A N 1
ATOM 622 C CA . ALA A 1 78 ? 8.168 -7.375 -5.922 1.00 97.00 78 ALA A CA 1
ATOM 623 C C . ALA A 1 78 ? 6.778 -7.998 -6.119 1.00 97.00 78 ALA A C 1
ATOM 625 O O . ALA A 1 78 ? 6.187 -8.493 -5.160 1.00 97.00 78 ALA A O 1
ATOM 626 N N . LEU A 1 79 ? 6.275 -8.010 -7.358 1.00 97.81 79 LEU A N 1
ATOM 627 C CA . LEU A 1 79 ? 4.983 -8.619 -7.688 1.00 97.81 79 LEU A CA 1
ATOM 628 C C . LEU A 1 79 ? 5.000 -10.135 -7.467 1.00 97.81 79 LEU A C 1
ATOM 630 O O . LEU A 1 79 ? 4.058 -10.678 -6.894 1.00 97.81 79 LEU A O 1
ATOM 634 N N . GLU A 1 80 ? 6.085 -10.806 -7.856 1.00 98.44 80 GLU A N 1
ATOM 635 C CA . GLU A 1 80 ? 6.260 -12.244 -7.623 1.00 98.44 80 GLU A CA 1
ATOM 636 C C . GLU A 1 80 ? 6.279 -12.576 -6.129 1.00 98.44 80 GLU A C 1
ATOM 638 O O . GLU A 1 80 ? 5.649 -13.545 -5.712 1.00 98.44 80 GLU A O 1
ATOM 643 N N . LEU A 1 81 ? 6.931 -11.749 -5.303 1.00 98.50 81 LEU A N 1
ATOM 644 C CA . LEU A 1 81 ? 6.939 -11.946 -3.855 1.00 98.50 81 LEU A CA 1
ATOM 645 C C . LEU A 1 81 ? 5.545 -11.756 -3.236 1.00 98.50 81 LEU A C 1
ATOM 647 O O . LEU A 1 81 ? 5.169 -12.525 -2.358 1.00 98.50 81 LEU A O 1
ATOM 651 N N . LEU A 1 82 ? 4.756 -10.769 -3.677 1.00 98.38 82 LEU A N 1
ATOM 652 C CA . LEU A 1 82 ? 3.369 -10.623 -3.206 1.00 98.38 82 LEU A CA 1
ATOM 653 C C . LEU A 1 82 ? 2.507 -11.829 -3.596 1.00 98.38 82 LEU A C 1
ATOM 655 O O . LEU A 1 82 ? 1.723 -12.310 -2.774 1.00 98.38 82 LEU A O 1
ATOM 659 N N . LEU A 1 83 ? 2.692 -12.341 -4.816 1.00 98.00 83 LEU A N 1
ATOM 660 C CA . LEU A 1 83 ? 2.006 -13.534 -5.302 1.00 98.00 83 LEU A CA 1
ATOM 661 C C . LEU A 1 83 ? 2.394 -14.784 -4.491 1.00 98.00 83 LEU A C 1
ATOM 663 O O . LEU A 1 83 ? 1.509 -15.524 -4.071 1.00 98.00 83 LEU A O 1
ATOM 667 N N . GLU A 1 84 ? 3.688 -14.988 -4.210 1.00 98.06 84 GLU A N 1
ATOM 668 C CA . GLU A 1 84 ? 4.199 -16.075 -3.351 1.00 98.06 84 GLU A CA 1
ATOM 669 C C . GLU A 1 84 ? 3.588 -16.018 -1.946 1.00 98.06 84 GLU A C 1
ATOM 671 O O . GLU A 1 84 ? 3.233 -17.045 -1.368 1.00 98.06 84 GLU A O 1
ATOM 676 N N . LEU A 1 85 ? 3.443 -14.810 -1.397 1.00 97.88 85 LEU A N 1
ATOM 677 C CA . LEU A 1 85 ? 2.849 -14.599 -0.081 1.00 97.88 85 LEU A CA 1
ATOM 678 C C . LEU A 1 85 ? 1.331 -14.818 -0.062 1.00 97.88 85 LEU A C 1
ATOM 680 O O . LEU A 1 85 ? 0.769 -14.881 1.024 1.00 97.88 85 LEU A O 1
ATOM 684 N N . GLY A 1 86 ? 0.669 -14.949 -1.216 1.00 97.06 86 GLY A N 1
ATOM 685 C CA . GLY A 1 86 ? -0.785 -15.093 -1.305 1.00 97.06 86 GLY A CA 1
ATOM 686 C C . GLY A 1 86 ? -1.548 -13.781 -1.095 1.00 97.06 86 GLY A C 1
ATOM 687 O O . GLY A 1 86 ? -2.721 -13.804 -0.725 1.00 97.06 86 GLY A O 1
ATOM 688 N N . VAL A 1 87 ? -0.902 -12.629 -1.311 1.00 98.31 87 VAL A N 1
ATOM 689 C CA . VAL A 1 87 ? -1.544 -11.311 -1.205 1.00 98.31 87 VAL A CA 1
ATOM 690 C C . VAL A 1 87 ? -2.364 -11.031 -2.463 1.00 98.31 87 VAL A C 1
ATOM 692 O O . VAL A 1 87 ? -1.848 -11.096 -3.581 1.00 98.31 87 VAL A O 1
ATOM 695 N N . SER A 1 88 ? -3.633 -10.649 -2.293 1.00 98.31 88 SER A N 1
ATOM 696 C CA . SER A 1 88 ? -4.474 -10.226 -3.418 1.00 98.31 88 SER A CA 1
ATOM 697 C C . SER A 1 88 ? -3.937 -8.917 -3.985 1.00 98.31 88 SER A C 1
ATOM 699 O O . SER A 1 88 ? -4.024 -7.875 -3.341 1.00 98.31 88 SER A O 1
ATOM 701 N N . THR A 1 89 ? -3.349 -8.968 -5.177 1.00 98.62 89 THR A N 1
ATOM 702 C CA . THR A 1 89 ? -2.639 -7.824 -5.759 1.00 98.62 89 THR A CA 1
ATOM 703 C C . THR A 1 89 ? -3.254 -7.456 -7.097 1.00 98.62 89 THR A C 1
ATOM 705 O O . THR A 1 89 ? -3.546 -8.326 -7.917 1.00 98.62 89 THR A O 1
ATOM 708 N N . TYR A 1 90 ? -3.426 -6.161 -7.323 1.00 98.38 90 TYR A N 1
ATOM 709 C CA . TYR A 1 90 ? -3.954 -5.598 -8.550 1.00 98.38 90 TYR A CA 1
ATOM 710 C C . TYR A 1 90 ? -3.048 -4.471 -9.031 1.00 98.38 90 TYR A C 1
ATOM 712 O O . TYR A 1 90 ? -2.577 -3.653 -8.236 1.00 98.38 90 TYR A O 1
ATOM 720 N N . ILE A 1 91 ? -2.826 -4.418 -10.338 1.00 96.81 91 ILE A N 1
ATOM 721 C CA . ILE A 1 91 ? -2.122 -3.323 -10.994 1.00 96.81 91 ILE A CA 1
ATOM 722 C C . ILE A 1 91 ? -3.151 -2.338 -11.535 1.00 96.81 91 ILE A C 1
ATOM 724 O O . ILE A 1 91 ? -4.095 -2.738 -12.211 1.00 96.81 91 ILE A O 1
ATOM 728 N N . TYR A 1 92 ? -2.945 -1.052 -11.265 1.00 95.38 92 TYR A N 1
ATOM 729 C CA . TYR A 1 92 ? -3.624 0.021 -11.976 1.00 95.38 92 TYR A CA 1
ATOM 730 C C . TYR A 1 92 ? -2.850 0.339 -13.259 1.00 95.38 92 TYR A C 1
ATOM 732 O O . TYR A 1 92 ? -1.775 0.950 -13.234 1.00 95.38 92 TYR A O 1
ATOM 740 N N . ASN A 1 93 ? -3.389 -0.119 -14.382 1.00 90.06 93 ASN A N 1
ATOM 741 C CA . ASN A 1 93 ? -2.792 -0.069 -15.703 1.00 90.06 93 ASN A CA 1
ATOM 742 C C . ASN A 1 93 ? -3.412 1.068 -16.536 1.00 90.06 93 ASN A C 1
ATOM 744 O O . ASN A 1 93 ? -4.350 0.854 -17.295 1.00 90.06 93 ASN A O 1
ATOM 748 N N . SER A 1 94 ? -2.883 2.290 -16.399 1.00 87.75 94 SER A N 1
ATOM 749 C CA . SER A 1 94 ? -3.272 3.431 -17.242 1.00 87.75 94 SER A CA 1
ATOM 750 C C . SER A 1 94 ? -2.090 3.959 -18.057 1.00 87.75 94 SER A C 1
ATOM 752 O O . SER A 1 94 ? -0.965 4.067 -17.557 1.00 87.75 94 SER A O 1
ATOM 754 N N . ASP A 1 95 ? -2.335 4.274 -19.331 1.00 83.50 95 ASP A N 1
ATOM 755 C CA . ASP A 1 95 ? -1.401 4.999 -20.213 1.00 83.50 95 ASP A CA 1
ATOM 756 C C . ASP A 1 95 ? -1.563 6.525 -20.110 1.00 83.50 95 ASP A C 1
ATOM 758 O O . ASP A 1 95 ? -0.712 7.277 -20.581 1.00 83.50 95 ASP A O 1
ATOM 762 N N . ILE A 1 96 ? -2.664 6.994 -19.513 1.00 86.06 96 ILE A N 1
ATOM 763 C CA . ILE A 1 96 ? -3.035 8.416 -19.483 1.00 86.06 96 ILE A CA 1
ATOM 764 C C . ILE A 1 96 ? -2.594 9.061 -18.170 1.00 86.06 96 ILE A C 1
ATOM 766 O O . ILE A 1 96 ? -2.082 10.181 -18.166 1.00 86.06 96 ILE A O 1
ATOM 770 N N . PHE A 1 97 ? -2.789 8.361 -17.052 1.00 84.62 97 PHE A N 1
ATOM 771 C CA . PHE A 1 97 ? -2.538 8.898 -15.720 1.00 84.62 97 PHE A CA 1
ATOM 772 C C . PHE A 1 97 ? -1.571 8.016 -14.941 1.00 84.62 97 PHE A C 1
ATOM 774 O O . PHE A 1 97 ? -1.628 6.789 -14.998 1.00 84.62 97 PHE A O 1
ATOM 781 N N . ILE A 1 98 ? -0.706 8.654 -14.155 1.00 89.88 98 ILE A N 1
ATOM 782 C CA . ILE A 1 98 ? 0.141 7.953 -13.194 1.00 89.88 98 ILE A CA 1
ATOM 783 C C . ILE A 1 98 ? -0.707 7.651 -11.960 1.00 89.88 98 ILE A C 1
ATOM 785 O O . ILE A 1 98 ? -1.201 8.562 -11.292 1.00 89.88 98 ILE A O 1
ATOM 789 N N . TYR A 1 99 ? -0.823 6.373 -11.615 1.00 94.81 99 TYR A N 1
ATOM 790 C CA . TYR A 1 99 ? -1.353 5.967 -10.322 1.00 94.81 99 TYR A CA 1
ATOM 791 C C . TYR A 1 99 ? -0.334 6.290 -9.229 1.00 94.81 99 TYR A C 1
ATOM 793 O O . TYR A 1 99 ? 0.672 5.598 -9.086 1.00 94.81 99 TYR A O 1
ATOM 801 N N . HIS A 1 100 ? -0.566 7.381 -8.493 1.00 96.06 100 HIS A N 1
ATOM 802 C CA . HIS A 1 100 ? 0.411 7.916 -7.543 1.00 96.06 100 HIS A CA 1
ATOM 803 C C . HIS A 1 100 ? 0.012 7.987 -6.046 1.00 96.06 100 HIS A C 1
ATOM 805 O O . HIS A 1 100 ? 0.706 8.696 -5.303 1.00 96.06 100 HIS A O 1
ATOM 811 N N . PRO A 1 101 ? -1.027 7.287 -5.534 1.00 97.31 101 PRO A N 1
ATOM 812 C CA . PRO A 1 101 ? -1.321 7.332 -4.103 1.00 97.31 101 PRO A CA 1
ATOM 813 C C . PRO A 1 101 ? -0.199 6.681 -3.280 1.00 97.31 101 PRO A C 1
ATOM 815 O O . PRO A 1 101 ? 0.578 5.877 -3.797 1.00 97.31 101 PRO A O 1
ATOM 818 N N . LYS A 1 102 ? -0.116 7.042 -1.997 1.00 98.06 102 LYS A N 1
ATOM 819 C CA . LYS A 1 102 ? 0.589 6.286 -0.951 1.00 98.06 102 LYS A CA 1
ATOM 820 C C . LYS A 1 102 ? -0.296 6.285 0.290 1.00 98.06 102 LYS A C 1
ATOM 822 O O . LYS A 1 102 ? -0.187 7.167 1.138 1.00 98.06 102 LYS A O 1
ATOM 827 N N . VAL A 1 103 ? -1.233 5.348 0.329 1.00 98.81 103 VAL A N 1
ATOM 828 C CA . VAL A 1 103 ? -2.232 5.206 1.386 1.00 98.81 103 VAL A CA 1
ATOM 829 C C . VAL A 1 103 ? -2.188 3.777 1.903 1.00 98.81 103 VAL A C 1
ATOM 831 O O . VAL A 1 103 ? -2.303 2.824 1.136 1.00 98.81 103 VAL A O 1
ATOM 834 N N . TYR A 1 104 ? -2.055 3.636 3.214 1.00 98.88 104 TYR A N 1
ATOM 835 C CA . TYR A 1 104 ? -2.103 2.368 3.926 1.00 98.88 104 TYR A CA 1
ATOM 836 C C . TYR A 1 104 ? -3.312 2.418 4.856 1.00 98.88 104 TYR A C 1
ATOM 838 O O . TYR A 1 104 ? -3.349 3.211 5.801 1.00 98.88 104 TYR A O 1
ATOM 846 N N . LEU A 1 105 ? -4.322 1.616 4.541 1.00 98.88 105 LEU A N 1
ATOM 847 C CA . LEU A 1 105 ? -5.588 1.544 5.251 1.00 98.88 105 LEU A CA 1
ATOM 848 C C . LEU A 1 105 ? -5.655 0.233 6.034 1.00 98.88 105 LEU A C 1
ATOM 850 O O . LEU A 1 105 ? -5.474 -0.848 5.475 1.00 98.88 105 LEU A O 1
ATOM 854 N N . PHE A 1 106 ? -5.953 0.340 7.321 1.00 98.88 106 PHE A N 1
ATOM 855 C CA . PHE A 1 106 ? -6.157 -0.788 8.217 1.00 98.88 106 PHE A CA 1
ATOM 856 C C . PHE A 1 106 ? -7.532 -0.633 8.865 1.00 98.88 106 PHE A C 1
ATOM 858 O O . PHE A 1 106 ? -7.776 0.353 9.559 1.00 98.88 106 PHE A O 1
ATOM 865 N N . GLU A 1 107 ? -8.432 -1.582 8.637 1.00 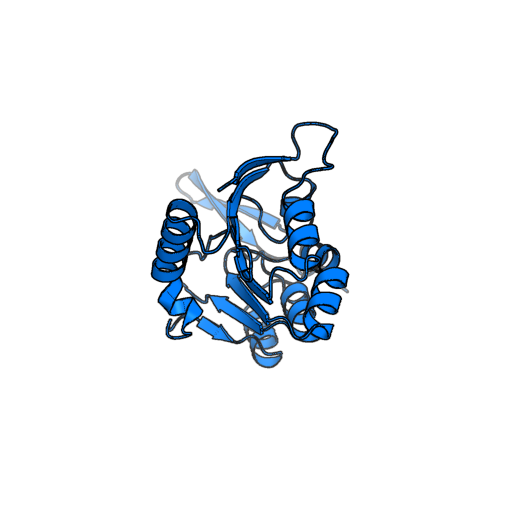98.75 107 GLU A N 1
ATOM 866 C CA . GLU A 1 107 ? -9.815 -1.557 9.125 1.00 98.75 107 GLU A CA 1
ATOM 867 C C . GLU A 1 107 ? -10.082 -2.740 10.065 1.00 98.75 107 GLU A C 1
ATOM 869 O O . GLU A 1 107 ? -9.480 -3.808 9.937 1.00 98.75 107 GLU A O 1
ATOM 874 N N . GLY A 1 108 ? -10.989 -2.552 11.024 1.00 98.19 108 GLY A N 1
ATOM 875 C CA . GLY A 1 108 ? -11.392 -3.582 11.981 1.00 98.19 108 GLY A CA 1
ATOM 876 C C . GLY A 1 108 ? -12.207 -3.012 13.145 1.00 98.19 108 GLY A C 1
ATOM 877 O O . GLY A 1 108 ? -13.061 -2.140 12.970 1.00 98.19 108 GLY A O 1
ATOM 878 N N . ALA A 1 109 ? -11.949 -3.479 14.372 1.00 97.06 109 ALA A N 1
ATOM 879 C CA . ALA A 1 109 ? -12.579 -2.888 15.567 1.00 97.06 109 ALA A CA 1
ATOM 880 C C . ALA A 1 109 ? -12.087 -1.448 15.838 1.00 97.06 109 ALA A C 1
ATOM 882 O O . ALA A 1 109 ? -12.757 -0.652 16.505 1.00 97.06 109 ALA A O 1
ATOM 883 N N . LYS A 1 110 ? -10.910 -1.123 15.299 1.00 97.62 110 LYS A N 1
ATOM 884 C CA . LYS A 1 110 ? -10.350 0.218 15.144 1.00 97.62 110 LYS A CA 1
ATOM 885 C C . LYS A 1 110 ? -9.904 0.380 13.697 1.00 97.62 110 LYS A C 1
ATOM 887 O O . LYS A 1 110 ? -9.662 -0.615 13.021 1.00 97.62 110 LYS A O 1
ATOM 892 N N . ASN A 1 111 ? -9.748 1.623 13.267 1.00 98.69 111 ASN A N 1
ATOM 893 C CA . ASN A 1 111 ? -9.264 1.964 11.942 1.00 98.69 111 ASN A CA 1
ATOM 894 C C . ASN A 1 111 ? -8.013 2.827 12.050 1.00 98.69 111 ASN A C 1
ATOM 896 O O . ASN A 1 111 ? -7.904 3.664 12.953 1.00 98.69 111 ASN A O 1
ATOM 900 N N . ARG A 1 112 ? -7.108 2.624 11.098 1.00 98.81 112 ARG A N 1
ATOM 901 C CA . ARG A 1 112 ? -5.909 3.424 10.911 1.00 98.81 112 ARG A CA 1
ATOM 902 C C . ARG A 1 112 ? -5.741 3.774 9.443 1.00 98.81 112 ARG A C 1
ATOM 904 O O . ARG A 1 112 ? -5.836 2.905 8.579 1.00 98.81 112 ARG A O 1
ATOM 911 N N . ILE A 1 113 ? -5.453 5.039 9.171 1.00 98.88 113 ILE A N 1
ATOM 912 C CA . ILE A 1 113 ? -5.070 5.522 7.843 1.00 98.88 113 ILE A CA 1
ATOM 913 C C . ILE A 1 113 ? -3.687 6.140 7.971 1.00 98.88 113 ILE A C 1
ATOM 915 O O . ILE A 1 113 ? -3.498 7.039 8.783 1.00 98.88 113 ILE A O 1
ATOM 919 N N . ILE A 1 114 ? -2.739 5.683 7.161 1.00 98.81 114 ILE A N 1
ATOM 920 C CA . ILE A 1 114 ? -1.440 6.335 6.992 1.00 98.81 114 ILE A CA 1
ATOM 921 C C . ILE A 1 114 ? -1.363 6.809 5.548 1.00 98.81 114 ILE A C 1
ATOM 923 O O . ILE A 1 114 ? -1.514 6.008 4.628 1.00 98.81 114 ILE A O 1
ATOM 927 N N . THR A 1 115 ? -1.153 8.103 5.332 1.00 98.75 115 THR A N 1
ATOM 928 C CA . THR A 1 115 ? -1.041 8.668 3.982 1.00 98.75 115 THR A CA 1
ATOM 929 C C . THR A 1 115 ? 0.024 9.745 3.921 1.00 98.75 115 THR A C 1
ATOM 931 O O . THR A 1 115 ? 0.140 10.563 4.832 1.00 98.75 115 THR A O 1
ATOM 934 N N . GLY A 1 116 ? 0.793 9.777 2.837 1.00 97.81 116 GLY A N 1
ATOM 935 C CA . GLY A 1 116 ? 1.907 10.707 2.712 1.00 97.81 116 GLY A CA 1
ATOM 936 C C . GLY A 1 116 ? 2.733 10.497 1.455 1.00 97.81 116 GLY A C 1
ATOM 937 O O . GLY A 1 116 ? 2.192 10.296 0.370 1.00 97.81 116 GLY A O 1
ATOM 938 N N . SER A 1 117 ? 4.051 10.572 1.613 1.00 97.25 117 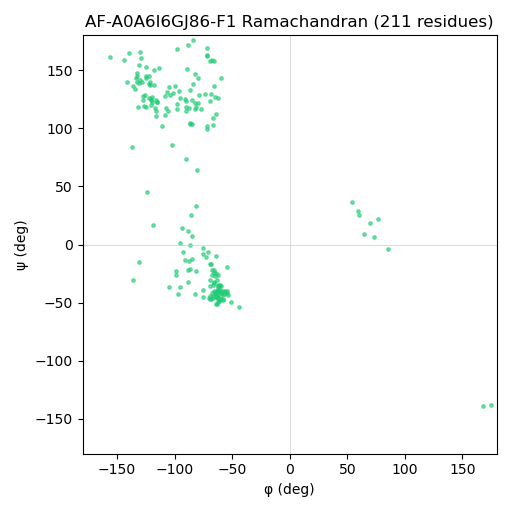SER A N 1
ATOM 939 C CA . SER A 1 117 ? 5.039 10.493 0.526 1.00 97.25 117 SER A CA 1
ATOM 940 C C . SER A 1 117 ? 5.672 9.096 0.365 1.00 97.25 117 SER A C 1
ATOM 942 O O . SER A 1 117 ? 6.023 8.709 -0.755 1.00 97.25 117 SER A O 1
ATOM 944 N N . SER A 1 118 ? 5.658 8.280 1.427 1.00 97.31 118 SER A N 1
ATOM 945 C CA . SER A 1 118 ? 6.311 6.966 1.502 1.00 97.31 118 SER A CA 1
ATOM 946 C C . SER A 1 118 ? 5.707 5.895 0.584 1.00 97.31 118 SER A C 1
ATOM 948 O O . SER A 1 118 ? 4.685 5.275 0.896 1.00 97.31 118 SER A O 1
ATOM 950 N N . ASN A 1 119 ? 6.379 5.607 -0.534 1.00 97.19 119 ASN A N 1
ATOM 951 C CA . ASN A 1 119 ? 6.113 4.405 -1.335 1.00 97.19 119 ASN A CA 1
ATOM 952 C C . ASN A 1 119 ? 6.614 3.135 -0.625 1.00 97.19 119 ASN A C 1
ATOM 954 O O . ASN A 1 119 ? 7.503 3.196 0.225 1.00 97.19 119 ASN A O 1
ATOM 958 N N . LEU A 1 120 ? 6.120 1.967 -1.046 1.00 96.88 120 LEU A N 1
ATOM 959 C CA . LEU A 1 120 ? 6.478 0.663 -0.484 1.00 96.88 120 LEU A CA 1
ATOM 960 C C . LEU A 1 120 ? 7.816 0.163 -1.062 1.00 96.88 120 LEU A C 1
ATOM 962 O O . LEU A 1 120 ? 7.939 -0.842 -1.761 1.00 96.88 120 LEU A O 1
ATOM 966 N N . THR A 1 121 ? 8.858 0.918 -0.754 1.00 95.56 121 THR A N 1
ATOM 967 C CA . THR A 1 121 ? 10.258 0.609 -1.041 1.00 95.56 121 THR A CA 1
ATOM 968 C C . THR A 1 121 ? 11.022 0.669 0.274 1.00 95.56 121 THR A C 1
ATOM 970 O O . THR A 1 121 ? 10.619 1.398 1.176 1.00 95.56 121 THR A O 1
ATOM 973 N N . LYS A 1 122 ? 12.125 -0.075 0.416 1.00 94.75 122 LYS A N 1
ATOM 974 C CA . LYS A 1 122 ? 12.878 -0.070 1.680 1.00 94.75 122 LYS A CA 1
ATOM 975 C C . LYS A 1 122 ? 13.328 1.346 2.065 1.00 94.75 122 LYS A C 1
ATOM 977 O O . LYS A 1 122 ? 13.179 1.745 3.209 1.00 94.75 122 LYS A O 1
ATOM 982 N N . THR A 1 123 ? 13.811 2.127 1.103 1.00 93.06 123 THR A N 1
ATOM 983 C CA . THR A 1 123 ? 14.219 3.514 1.348 1.00 93.06 123 THR A CA 1
ATOM 984 C C . THR A 1 123 ? 13.037 4.431 1.638 1.00 93.06 123 THR A C 1
ATOM 986 O O . THR A 1 123 ? 13.078 5.137 2.635 1.00 93.06 123 THR A O 1
ATOM 989 N N . GLY A 1 124 ? 11.957 4.377 0.855 1.00 95.00 124 GLY A N 1
ATOM 990 C CA . GLY A 1 124 ? 10.770 5.211 1.091 1.00 95.00 124 GLY A CA 1
ATOM 991 C C . GLY A 1 124 ? 10.020 4.903 2.392 1.00 95.00 124 GLY A C 1
ATOM 992 O O . GLY A 1 124 ? 9.279 5.748 2.885 1.00 95.00 124 GLY A O 1
ATOM 993 N N . LEU A 1 125 ? 10.187 3.700 2.947 1.00 95.81 125 LEU A N 1
ATOM 994 C CA . LEU A 1 125 ? 9.589 3.332 4.226 1.00 95.81 125 LEU A CA 1
ATOM 995 C C . LEU A 1 125 ? 10.456 3.670 5.440 1.00 95.81 125 LEU A C 1
ATOM 997 O O . LEU A 1 125 ? 9.876 3.918 6.496 1.00 95.81 125 LEU A O 1
ATOM 1001 N N . PHE A 1 126 ? 11.787 3.617 5.311 1.00 94.31 126 PHE A N 1
ATOM 1002 C CA . PHE A 1 126 ? 12.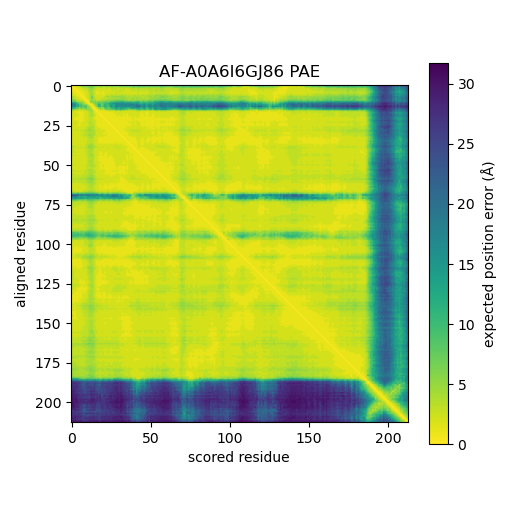686 3.591 6.469 1.00 94.31 126 PHE A CA 1
ATOM 1003 C C . PHE A 1 126 ? 13.854 4.585 6.433 1.00 94.31 126 PHE A C 1
ATOM 1005 O O . PHE A 1 126 ? 14.487 4.760 7.465 1.00 94.31 126 PHE A O 1
ATOM 1012 N N . TYR A 1 127 ? 14.195 5.189 5.289 1.00 91.56 127 TYR A N 1
ATOM 1013 C CA . TYR A 1 127 ? 15.467 5.925 5.154 1.00 91.56 127 TYR A CA 1
ATOM 1014 C C . TYR A 1 127 ? 15.373 7.275 4.442 1.00 91.56 127 TYR A C 1
ATOM 1016 O O . TYR A 1 127 ? 16.188 8.157 4.696 1.00 91.56 127 TYR A O 1
ATOM 1024 N N . ASN A 1 128 ? 14.446 7.440 3.501 1.00 93.81 128 ASN A N 1
ATOM 1025 C CA . ASN A 1 128 ? 14.290 8.700 2.786 1.00 93.81 128 ASN A CA 1
ATOM 1026 C C . ASN A 1 128 ? 13.779 9.799 3.728 1.00 93.81 128 ASN A C 1
ATOM 1028 O O . ASN A 1 128 ? 13.125 9.524 4.730 1.00 93.81 128 ASN A O 1
ATOM 1032 N N . VAL A 1 129 ? 13.999 11.057 3.342 1.00 95.19 129 VAL A N 1
ATOM 1033 C CA . VAL A 1 129 ? 13.279 12.183 3.943 1.00 95.19 129 VAL A CA 1
ATOM 1034 C C . VAL A 1 129 ? 11.832 12.144 3.459 1.00 95.19 129 VAL A C 1
ATOM 1036 O O . VAL A 1 129 ? 11.535 12.563 2.341 1.00 95.19 129 VAL A O 1
ATOM 1039 N N . GLU A 1 130 ? 10.941 11.623 4.294 1.00 95.81 130 GLU A N 1
ATOM 1040 C CA . GLU A 1 130 ? 9.527 11.428 3.968 1.00 95.81 130 GLU A CA 1
ATOM 1041 C C . GLU A 1 130 ? 8.649 11.979 5.090 1.00 95.81 130 GLU A C 1
ATOM 1043 O O . GLU A 1 130 ? 9.034 12.039 6.261 1.00 95.81 130 GLU A O 1
ATOM 1048 N N . CYS A 1 131 ? 7.424 12.341 4.729 1.00 96.12 131 CYS A N 1
ATOM 1049 C CA . CYS A 1 131 ? 6.392 12.734 5.674 1.00 96.12 131 CYS A CA 1
ATOM 1050 C C . CYS A 1 131 ? 5.051 12.061 5.372 1.00 96.12 131 CYS A C 1
ATOM 1052 O O . CYS A 1 131 ? 4.675 11.851 4.213 1.00 96.12 131 CYS A O 1
ATOM 1054 N N . SER A 1 132 ? 4.325 11.715 6.431 1.00 97.88 132 SER A N 1
ATOM 1055 C CA . SER A 1 132 ? 2.985 11.132 6.385 1.00 97.88 132 SER A CA 1
ATOM 1056 C C . SER A 1 132 ? 2.127 11.646 7.539 1.00 97.88 132 SER A C 1
ATOM 1058 O O . SER A 1 132 ? 2.634 12.108 8.557 1.00 97.88 132 SER A O 1
ATOM 1060 N N . LEU A 1 133 ? 0.813 11.547 7.383 1.00 98.31 133 LEU A N 1
ATOM 1061 C CA . LEU A 1 133 ? -0.148 11.680 8.468 1.00 98.31 133 LEU A CA 1
ATOM 1062 C C . LEU A 1 133 ? -0.679 10.299 8.830 1.00 98.31 133 LEU A C 1
ATOM 1064 O O . LEU A 1 133 ? -1.046 9.525 7.943 1.00 98.31 133 LEU A O 1
ATOM 1068 N N . LEU A 1 134 ? -0.752 10.026 10.128 1.00 98.38 134 LEU A N 1
ATOM 1069 C CA . LEU A 1 134 ? -1.438 8.878 10.698 1.00 98.38 134 LEU A CA 1
ATOM 1070 C C . LEU A 1 134 ? -2.720 9.346 11.370 1.00 98.38 134 LEU A C 1
ATOM 1072 O O . LEU A 1 134 ? -2.719 10.301 12.142 1.00 98.38 134 LEU A O 1
ATOM 1076 N N . LEU A 1 135 ? -3.818 8.663 11.068 1.00 98.69 135 LEU A N 1
ATOM 1077 C CA . LEU A 1 135 ? -5.111 8.867 11.699 1.00 98.69 135 LEU A CA 1
ATOM 1078 C C . LEU A 1 135 ? -5.541 7.562 12.350 1.00 98.69 135 LEU A C 1
ATOM 1080 O O . LEU A 1 135 ? -5.674 6.558 11.658 1.00 98.69 135 LEU A O 1
ATOM 1084 N N . ASP A 1 136 ? -5.820 7.609 13.647 1.00 98.44 136 ASP A N 1
ATOM 1085 C CA . ASP A 1 136 ? -6.278 6.480 14.452 1.00 98.44 136 ASP A CA 1
ATOM 1086 C C . ASP A 1 136 ? -7.647 6.768 15.059 1.00 98.44 136 ASP A C 1
ATOM 1088 O O . ASP A 1 136 ? -7.857 7.781 15.735 1.00 98.44 136 ASP A O 1
ATOM 1092 N N . PHE A 1 137 ? -8.611 5.879 14.850 1.00 98.62 137 PHE A N 1
ATOM 1093 C CA . PHE A 1 137 ? -9.973 6.098 15.328 1.00 98.62 137 PHE A CA 1
ATOM 1094 C C . PHE A 1 137 ? -10.753 4.795 15.506 1.00 98.62 137 PHE A C 1
ATOM 1096 O O . PHE A 1 137 ? -10.384 3.739 15.003 1.00 98.62 137 PHE A O 1
ATOM 1103 N N . SER A 1 138 ? -11.836 4.855 16.280 1.00 98.25 138 SER A N 1
ATOM 1104 C CA . SER A 1 138 ? -12.785 3.748 16.409 1.00 98.25 138 SER A CA 1
ATOM 1105 C C . SER A 1 138 ? -13.985 3.967 15.491 1.00 98.25 138 SER A C 1
ATOM 1107 O O . SER A 1 138 ? -14.220 5.076 15.013 1.00 98.25 138 SER A O 1
ATOM 1109 N N . ASN A 1 139 ? -14.809 2.934 15.324 1.00 97.69 139 ASN A N 1
ATOM 1110 C CA . ASN A 1 139 ? -16.059 3.020 14.558 1.00 97.69 139 ASN A CA 1
ATOM 1111 C C . ASN A 1 139 ? -17.105 3.977 15.169 1.00 97.69 139 ASN A C 1
ATOM 1113 O O . ASN A 1 139 ? -18.112 4.264 14.533 1.00 97.69 139 ASN A O 1
ATOM 1117 N N . GLN A 1 140 ? -16.878 4.470 16.393 1.00 97.81 140 GLN A N 1
ATOM 1118 C CA . GLN A 1 140 ? -17.738 5.456 17.061 1.00 97.81 140 GLN A CA 1
ATOM 1119 C C . GLN A 1 140 ? -17.277 6.902 16.830 1.00 97.81 140 GLN A C 1
ATOM 1121 O O . GLN A 1 140 ? -17.952 7.844 17.238 1.00 97.81 140 GLN A O 1
ATOM 1126 N N . ASP A 1 141 ? -16.118 7.099 16.199 1.00 98.31 141 ASP A N 1
ATOM 1127 C CA . ASP A 1 141 ? -15.592 8.426 15.917 1.00 98.31 141 ASP A CA 1
ATOM 1128 C C . ASP A 1 141 ? -16.151 8.967 14.598 1.00 98.31 141 ASP A C 1
ATOM 1130 O O . ASP A 1 141 ? -15.727 8.573 13.511 1.00 98.31 141 ASP A O 1
ATOM 1134 N N . SER A 1 142 ? -17.092 9.906 14.679 1.00 98.06 142 SER A N 1
ATOM 1135 C CA . SER A 1 142 ? -17.737 10.468 13.489 1.00 98.06 142 SER A CA 1
ATOM 1136 C C . SER A 1 142 ? -16.771 11.210 12.560 1.00 98.06 142 SER A C 1
ATOM 1138 O O . SER A 1 142 ? -17.000 11.247 11.352 1.00 98.06 142 SER A O 1
ATOM 1140 N N . ALA A 1 143 ? -15.705 11.820 13.092 1.00 98.19 143 ALA A N 1
ATOM 1141 C CA . ALA A 1 143 ? -14.739 12.559 12.283 1.00 98.19 143 ALA A CA 1
ATOM 1142 C C . ALA A 1 143 ? -13.827 11.599 11.508 1.00 98.19 143 ALA A C 1
ATOM 1144 O O . ALA A 1 143 ? -13.656 11.763 10.301 1.00 98.19 143 ALA A O 1
ATOM 1145 N N . GLY A 1 144 ? -13.316 10.562 12.174 1.00 98.31 144 GLY A N 1
ATOM 1146 C CA . GLY A 1 144 ? -12.528 9.508 11.538 1.00 98.31 144 GLY A CA 1
ATOM 1147 C C . GLY A 1 144 ? -13.338 8.725 10.505 1.00 98.31 144 GLY A C 1
ATOM 1148 O O . GLY A 1 144 ? -12.895 8.560 9.370 1.00 98.31 144 GLY A O 1
ATOM 1149 N N . MET A 1 145 ? -14.574 8.340 10.841 1.00 98.56 145 MET A N 1
ATOM 1150 C CA . MET A 1 145 ? -15.470 7.655 9.901 1.00 98.56 145 MET A CA 1
ATOM 1151 C C . MET A 1 145 ? -15.816 8.516 8.684 1.00 98.56 145 MET A C 1
ATOM 1153 O O . MET A 1 145 ? -15.923 7.992 7.578 1.00 98.56 145 MET A O 1
ATOM 1157 N N . LYS A 1 146 ? -15.939 9.840 8.846 1.00 98.62 146 LYS A N 1
ATOM 1158 C CA . LYS A 1 146 ? -16.112 10.751 7.708 1.00 98.62 146 LYS A CA 1
ATOM 1159 C C . LYS A 1 146 ? -14.918 10.684 6.750 1.00 98.62 146 LYS A C 1
ATOM 1161 O O . LYS A 1 146 ? -15.139 10.580 5.547 1.00 98.62 146 LYS A O 1
ATOM 1166 N N . VAL A 1 147 ? -13.684 10.724 7.261 1.00 98.56 147 VAL A N 1
ATOM 1167 C CA . VAL A 1 147 ? -12.470 10.617 6.428 1.00 98.56 147 VAL A CA 1
ATOM 1168 C C . VAL A 1 147 ? -12.395 9.252 5.744 1.00 98.56 147 VAL A C 1
ATOM 1170 O O . VAL A 1 147 ? -12.124 9.188 4.547 1.00 98.56 147 VAL A O 1
ATOM 1173 N N . LEU A 1 148 ? -12.689 8.171 6.474 1.00 98.81 148 LEU A N 1
ATOM 1174 C CA . LEU A 1 148 ? -12.721 6.818 5.919 1.00 98.81 148 LEU A CA 1
ATOM 1175 C C . LEU A 1 148 ? -13.718 6.700 4.764 1.00 98.81 148 LEU A C 1
ATOM 1177 O O . LEU A 1 148 ? -13.367 6.181 3.710 1.00 98.81 148 LEU A O 1
ATOM 1181 N N . ASN A 1 149 ? -14.934 7.220 4.935 1.00 98.69 149 ASN A N 1
ATOM 1182 C CA . ASN A 1 149 ? -15.950 7.190 3.887 1.00 98.69 149 ASN A CA 1
ATOM 1183 C C . ASN A 1 149 ? -15.503 7.986 2.658 1.00 98.69 149 ASN A C 1
ATOM 1185 O O . ASN A 1 149 ? -15.574 7.467 1.557 1.00 98.69 149 ASN A O 1
ATOM 1189 N N . GLN A 1 150 ? -14.941 9.187 2.831 1.00 98.75 150 GLN A N 1
ATOM 1190 C CA . GLN A 1 150 ? -14.419 9.975 1.707 1.00 98.75 150 GLN A CA 1
ATOM 1191 C C . GLN A 1 150 ? -13.301 9.249 0.943 1.00 98.75 150 GLN A C 1
ATOM 1193 O O . GLN A 1 150 ? -13.267 9.289 -0.286 1.00 98.75 150 GLN A O 1
ATOM 1198 N N . LEU A 1 151 ? -12.399 8.574 1.663 1.00 98.75 151 LEU A N 1
ATOM 1199 C CA . LEU A 1 151 ? -11.351 7.745 1.067 1.00 98.75 151 LEU A CA 1
ATOM 1200 C C . LEU A 1 151 ? -11.962 6.592 0.262 1.00 98.75 151 LEU A C 1
ATOM 1202 O O . LEU A 1 151 ? -11.580 6.382 -0.888 1.00 98.75 151 LEU A O 1
ATOM 1206 N N . LYS A 1 152 ? -12.913 5.857 0.850 1.00 98.75 152 LYS A N 1
ATOM 1207 C CA . LYS A 1 152 ? -13.547 4.697 0.208 1.00 98.75 152 LYS A CA 1
ATOM 1208 C C . LYS A 1 152 ? -14.436 5.094 -0.965 1.00 98.75 152 LYS A C 1
ATOM 1210 O O . LYS A 1 152 ? -14.436 4.387 -1.961 1.00 98.75 152 LYS A O 1
ATOM 1215 N N . ASP A 1 153 ? -15.120 6.230 -0.885 1.00 98.69 153 ASP A N 1
ATOM 1216 C CA . ASP A 1 153 ? -15.909 6.782 -1.985 1.00 98.69 153 ASP A CA 1
ATOM 1217 C C . ASP A 1 153 ? -15.000 7.125 -3.173 1.00 98.69 153 ASP A C 1
ATOM 1219 O O . ASP A 1 153 ? -15.298 6.752 -4.307 1.00 98.69 153 ASP A O 1
ATOM 1223 N N . TYR A 1 154 ? -13.853 7.767 -2.917 1.00 98.44 154 TYR A N 1
ATOM 1224 C CA . TYR A 1 154 ? -12.878 8.097 -3.959 1.00 98.44 154 TYR A CA 1
ATOM 1225 C C . TYR A 1 154 ? -12.276 6.849 -4.621 1.00 98.44 154 TYR A C 1
ATOM 1227 O O . TYR A 1 154 ? -12.196 6.778 -5.845 1.00 98.44 154 TYR A O 1
ATOM 1235 N N . PHE A 1 155 ? -11.879 5.852 -3.826 1.00 98.50 155 PHE A N 1
ATOM 1236 C CA . PHE A 1 155 ? -11.312 4.596 -4.327 1.00 98.50 155 PHE A CA 1
ATOM 1237 C C . PHE A 1 155 ? -12.365 3.525 -4.642 1.00 98.50 155 PHE A C 1
ATOM 1239 O O . PHE A 1 155 ? -11.995 2.374 -4.878 1.00 98.50 155 PHE A O 1
ATOM 1246 N N . SER A 1 156 ? -13.657 3.872 -4.665 1.00 98.31 156 SER A N 1
ATOM 1247 C CA . SER A 1 156 ? -14.735 2.893 -4.836 1.00 98.31 156 SER A CA 1
ATOM 1248 C C . SER A 1 156 ? -14.574 2.016 -6.083 1.00 98.31 156 SER A C 1
ATOM 1250 O O . SER A 1 156 ? -14.676 0.805 -5.900 1.00 98.31 156 SER A O 1
ATOM 1252 N N . PRO A 1 157 ? -14.166 2.527 -7.271 1.00 98.12 157 PRO A N 1
ATOM 1253 C CA . PRO A 1 157 ? -13.971 1.680 -8.453 1.00 98.12 157 PRO A CA 1
ATOM 1254 C C . PRO A 1 157 ? -12.848 0.642 -8.304 1.00 98.12 157 PRO A C 1
ATOM 1256 O O . PRO A 1 157 ? -12.833 -0.379 -8.988 1.00 98.12 157 PRO A O 1
ATOM 1259 N N . LEU A 1 158 ? -11.872 0.900 -7.425 1.00 98.19 158 LEU A N 1
ATOM 1260 C CA . LEU A 1 158 ? -10.820 -0.069 -7.112 1.00 98.19 158 LEU A CA 1
ATOM 1261 C C . LEU A 1 158 ? -11.310 -1.082 -6.077 1.00 98.19 158 LEU A C 1
ATOM 1263 O O . LEU A 1 158 ? -11.059 -2.275 -6.212 1.00 98.19 158 LEU A O 1
ATOM 1267 N N . LEU A 1 159 ? -12.018 -0.601 -5.052 1.00 98.25 159 LEU A N 1
ATOM 1268 C CA . LEU A 1 159 ? -12.521 -1.407 -3.939 1.00 98.25 159 LEU A CA 1
ATOM 1269 C C . LEU A 1 159 ? -13.643 -2.373 -4.343 1.00 98.25 159 LEU A C 1
ATOM 1271 O O . LEU A 1 159 ? -13.771 -3.432 -3.732 1.00 98.25 159 LEU A O 1
ATOM 1275 N N . ASP A 1 160 ? -14.451 -2.019 -5.342 1.00 97.75 160 ASP A N 1
ATOM 1276 C CA . ASP A 1 160 ? -15.481 -2.888 -5.926 1.00 97.75 160 ASP A CA 1
ATOM 1277 C C . ASP A 1 160 ? -15.012 -3.633 -7.189 1.00 97.75 160 ASP A C 1
ATOM 1279 O O . ASP A 1 160 ? -15.773 -4.410 -7.768 1.00 97.75 160 ASP A O 1
ATOM 1283 N N . PHE A 1 161 ? -13.747 -3.434 -7.574 1.00 97.62 161 PHE A N 1
ATOM 1284 C CA . PHE A 1 161 ? -13.090 -4.037 -8.733 1.00 97.62 161 PHE A CA 1
ATOM 1285 C C . PHE A 1 161 ? -13.751 -3.710 -10.087 1.00 97.62 161 PHE A C 1
ATOM 1287 O O . PHE A 1 161 ? -13.621 -4.487 -11.035 1.00 97.62 161 PHE A O 1
ATOM 1294 N N . SER A 1 162 ? -14.464 -2.584 -10.193 1.00 97.69 162 SER A N 1
ATOM 1295 C CA . SER A 1 162 ? -15.152 -2.158 -11.420 1.00 97.69 162 SER A CA 1
ATOM 1296 C C . SER A 1 162 ? -14.319 -1.269 -12.351 1.00 97.69 162 SER A C 1
ATOM 1298 O O . SER A 1 162 ? -14.710 -1.078 -13.507 1.00 97.69 162 SER A O 1
ATOM 1300 N N . ASP A 1 163 ? -13.182 -0.725 -11.895 1.00 96.69 163 ASP A N 1
ATOM 1301 C CA . ASP A 1 163 ? -12.325 0.123 -12.734 1.00 96.69 163 ASP A CA 1
ATOM 1302 C C . ASP A 1 163 ? -11.734 -0.678 -13.914 1.00 96.69 163 ASP A C 1
ATOM 1304 O O . ASP A 1 163 ? -11.088 -1.707 -13.702 1.00 96.69 163 ASP A O 1
ATOM 1308 N N . PRO A 1 164 ? -11.892 -0.215 -15.169 1.00 95.56 164 PRO A N 1
ATOM 1309 C CA . PRO A 1 164 ? -11.404 -0.933 -16.347 1.00 95.56 164 PRO A CA 1
ATOM 1310 C C . PRO A 1 164 ? -9.875 -0.990 -16.457 1.00 95.56 164 PRO A C 1
ATOM 1312 O O . PRO A 1 164 ? -9.358 -1.794 -17.229 1.00 95.56 164 PRO A O 1
ATOM 1315 N N . ASN A 1 165 ? -9.150 -0.142 -15.725 1.00 95.12 165 ASN A N 1
ATOM 1316 C CA . ASN A 1 165 ? -7.688 -0.152 -15.682 1.00 95.12 165 ASN A CA 1
ATOM 1317 C C . ASN A 1 165 ? -7.154 -1.127 -14.625 1.00 95.12 165 ASN A C 1
ATOM 1319 O O . ASN A 1 165 ? -5.942 -1.206 -14.428 1.00 95.12 165 ASN A O 1
ATOM 1323 N N . LEU A 1 166 ? -8.027 -1.821 -13.893 1.00 96.56 166 LEU A N 1
ATOM 1324 C CA . LEU A 1 166 ? -7.622 -2.696 -12.810 1.00 96.56 166 LEU A CA 1
ATOM 1325 C C . LEU A 1 166 ? -7.381 -4.124 -13.301 1.00 96.56 166 LEU A C 1
ATOM 1327 O O . LEU A 1 166 ? -8.292 -4.815 -13.750 1.00 96.56 166 LEU A O 1
ATOM 1331 N N . GLU A 1 167 ? -6.150 -4.600 -13.147 1.00 96.69 167 GLU A N 1
ATOM 1332 C CA . GLU A 1 167 ? -5.740 -5.925 -13.607 1.00 96.69 167 GLU A CA 1
ATOM 1333 C C . GLU A 1 167 ? -5.239 -6.776 -12.436 1.00 96.69 167 GLU A C 1
ATOM 1335 O O . GLU A 1 167 ? -4.264 -6.429 -11.766 1.00 96.69 167 GLU A O 1
ATOM 1340 N N . PHE A 1 168 ? -5.884 -7.921 -12.189 1.00 97.94 168 PHE A N 1
ATOM 1341 C CA . PHE A 1 168 ? -5.450 -8.855 -11.147 1.00 97.94 168 PHE A CA 1
ATOM 1342 C C . PHE A 1 168 ? -4.084 -9.469 -11.480 1.00 97.94 168 PHE A C 1
ATOM 1344 O O . PHE A 1 168 ? -3.807 -9.868 -12.616 1.00 97.94 168 PHE A O 1
ATOM 1351 N N . VAL A 1 169 ? -3.208 -9.553 -10.485 1.00 97.62 169 VAL A N 1
ATOM 1352 C CA . VAL A 1 169 ? -1.847 -10.061 -10.657 1.00 97.62 169 VAL A CA 1
ATOM 1353 C C . VAL A 1 169 ? -1.837 -11.585 -10.610 1.00 97.62 169 VAL A C 1
ATOM 1355 O O . VAL A 1 169 ? -2.207 -12.215 -9.625 1.00 97.62 169 VAL A O 1
ATOM 1358 N N . THR A 1 170 ? -1.348 -12.176 -11.694 1.00 98.25 170 THR A N 1
ATOM 1359 C CA . THR A 1 170 ? -1.018 -13.600 -11.825 1.00 98.25 170 THR A CA 1
ATOM 1360 C C . THR A 1 170 ? 0.394 -13.718 -12.389 1.00 98.25 170 THR A C 1
ATOM 1362 O O . THR A 1 170 ? 0.905 -12.748 -12.951 1.00 98.25 170 THR A O 1
ATOM 1365 N N . GLN A 1 171 ? 1.021 -14.897 -12.321 1.00 98.25 171 GLN A N 1
ATOM 1366 C CA . GLN A 1 171 ? 2.350 -15.077 -12.922 1.00 98.25 171 GLN A CA 1
ATOM 1367 C C . GLN A 1 171 ? 2.351 -14.738 -14.424 1.00 98.25 171 GLN A C 1
ATOM 1369 O O . GLN A 1 171 ? 3.223 -14.014 -14.888 1.00 98.25 171 GLN A O 1
ATOM 1374 N N . ALA A 1 172 ? 1.322 -15.164 -15.165 1.00 98.00 172 ALA A N 1
ATOM 1375 C CA . ALA A 1 172 ? 1.193 -14.852 -16.590 1.00 98.00 172 ALA A CA 1
ATOM 1376 C C . ALA A 1 172 ? 1.059 -13.341 -16.858 1.00 98.00 172 ALA A C 1
ATOM 1378 O O . ALA A 1 172 ? 1.590 -12.835 -17.845 1.00 98.00 172 ALA A O 1
ATOM 1379 N N . HIS A 1 173 ? 0.369 -12.611 -15.976 1.00 96.31 173 HIS A N 1
ATOM 1380 C CA . HIS A 1 173 ? 0.276 -11.155 -16.057 1.00 96.31 173 HIS A CA 1
ATOM 1381 C C . HIS A 1 173 ? 1.643 -10.495 -15.797 1.00 96.31 173 HIS A C 1
ATOM 1383 O O . HIS A 1 173 ? 2.062 -9.646 -16.581 1.00 96.31 173 HIS A O 1
ATOM 1389 N N . ILE A 1 174 ? 2.374 -10.930 -14.765 1.00 96.88 174 ILE A N 1
ATOM 1390 C CA . ILE A 1 174 ? 3.728 -10.437 -14.459 1.00 96.88 174 ILE A CA 1
ATOM 1391 C C . ILE A 1 174 ? 4.674 -10.666 -15.645 1.00 96.88 174 ILE A C 1
ATOM 1393 O O . ILE A 1 174 ? 5.376 -9.745 -16.066 1.00 96.88 174 ILE A O 1
ATOM 1397 N N . ASP A 1 175 ? 4.673 -11.875 -16.209 1.00 96.81 175 ASP A N 1
ATOM 1398 C CA . ASP A 1 175 ? 5.531 -12.231 -17.340 1.00 96.81 175 ASP A CA 1
ATOM 1399 C C . ASP A 1 175 ? 5.213 -11.376 -18.575 1.00 96.81 175 ASP A C 1
ATOM 1401 O O . ASP A 1 175 ? 6.133 -10.926 -19.260 1.00 96.81 175 ASP A O 1
ATOM 1405 N N . LYS A 1 176 ? 3.926 -11.088 -18.822 1.00 95.62 176 LYS A N 1
ATOM 1406 C CA . LYS A 1 176 ? 3.490 -10.182 -19.891 1.00 95.62 176 LYS A CA 1
ATOM 1407 C C . LYS A 1 176 ? 3.986 -8.753 -19.661 1.00 95.62 176 LYS A C 1
ATOM 1409 O O . LYS A 1 176 ? 4.618 -8.194 -20.550 1.00 95.62 176 LYS A O 1
ATOM 1414 N N . LEU A 1 177 ? 3.757 -8.177 -18.475 1.00 93.25 177 LEU A N 1
ATOM 1415 C CA . LEU A 1 177 ? 4.228 -6.824 -18.146 1.00 93.25 177 LEU A CA 1
ATOM 1416 C C . LEU A 1 177 ? 5.745 -6.697 -18.326 1.00 93.25 177 LEU A C 1
ATOM 1418 O O . LEU A 1 177 ? 6.232 -5.681 -18.819 1.00 93.25 177 LEU A O 1
ATOM 1422 N N . PHE A 1 178 ? 6.496 -7.729 -17.937 1.00 93.38 178 PHE A N 1
ATOM 1423 C CA . PHE A 1 178 ? 7.943 -7.758 -18.105 1.00 93.38 178 PHE A CA 1
ATOM 1424 C C . PHE A 1 178 ? 8.359 -7.876 -19.579 1.00 93.38 178 PHE A C 1
ATOM 1426 O O . PHE A 1 178 ? 9.246 -7.147 -20.021 1.00 93.38 178 PHE A O 1
ATOM 1433 N N . ALA A 1 179 ? 7.716 -8.757 -20.352 1.00 93.62 179 ALA A N 1
ATOM 1434 C CA . ALA A 1 179 ? 7.991 -8.931 -21.779 1.00 93.62 179 ALA A CA 1
ATOM 1435 C C . ALA A 1 179 ? 7.690 -7.661 -22.593 1.00 93.62 179 ALA A C 1
ATOM 1437 O O . ALA A 1 179 ? 8.464 -7.311 -23.484 1.00 93.62 179 ALA A O 1
ATOM 1438 N N . ASP A 1 180 ? 6.625 -6.941 -22.231 1.00 91.31 180 ASP A N 1
ATOM 1439 C CA . ASP A 1 180 ? 6.235 -5.660 -22.830 1.00 91.31 180 ASP A CA 1
ATOM 1440 C C . ASP A 1 180 ? 7.126 -4.491 -22.355 1.00 91.31 180 ASP A C 1
ATOM 1442 O O . ASP A 1 180 ? 6.975 -3.354 -22.805 1.00 91.31 180 ASP A O 1
ATOM 1446 N N . GLY A 1 181 ? 8.072 -4.751 -21.443 1.00 89.12 181 GLY A N 1
ATOM 1447 C CA . GLY A 1 181 ? 8.986 -3.754 -20.895 1.00 89.12 181 GLY A CA 1
ATOM 1448 C C . GLY A 1 181 ? 8.311 -2.739 -19.975 1.00 89.12 181 GLY A C 1
ATOM 1449 O O . GLY A 1 181 ? 8.876 -1.677 -19.749 1.00 89.12 181 GLY A O 1
ATOM 1450 N N . LEU A 1 182 ? 7.120 -3.035 -19.451 1.00 89.44 182 LEU A N 1
ATOM 1451 C CA . LEU A 1 182 ? 6.335 -2.132 -18.602 1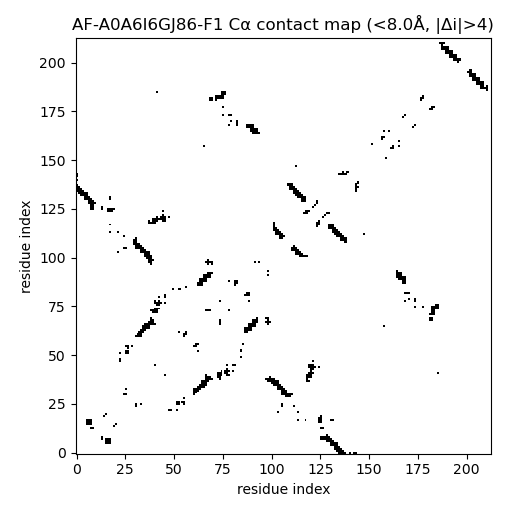.00 89.44 182 LEU A CA 1
ATOM 1452 C C . LEU A 1 182 ? 6.799 -2.132 -17.141 1.00 89.44 182 LEU A C 1
ATOM 1454 O O . LEU A 1 182 ? 6.572 -1.159 -16.427 1.00 89.44 182 LEU A O 1
ATOM 1458 N N . ILE A 1 183 ? 7.463 -3.204 -16.705 1.00 91.88 183 ILE A N 1
ATOM 1459 C CA . ILE A 1 183 ? 8.081 -3.318 -15.380 1.00 91.88 183 ILE A CA 1
ATOM 1460 C C . ILE A 1 183 ? 9.534 -3.797 -15.511 1.00 91.88 183 ILE A C 1
ATOM 1462 O O . ILE A 1 183 ? 9.823 -4.650 -16.355 1.00 91.88 183 ILE A O 1
ATOM 1466 N N . PRO A 1 184 ? 10.471 -3.284 -14.696 1.00 91.56 184 PRO A N 1
ATOM 1467 C CA . PRO A 1 184 ? 11.848 -3.761 -14.676 1.00 91.56 184 PRO A CA 1
ATOM 1468 C C . PRO A 1 184 ? 12.044 -4.931 -13.699 1.00 91.56 184 PRO 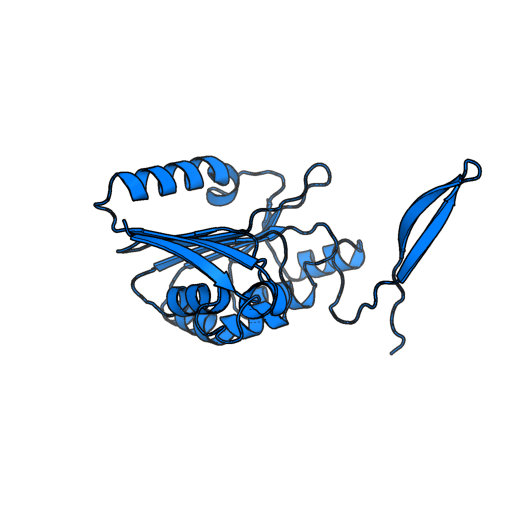A C 1
ATOM 1470 O O . PRO A 1 184 ? 11.188 -5.247 -12.872 1.00 91.56 184 PRO A O 1
ATOM 1473 N N . THR A 1 185 ? 13.228 -5.531 -13.754 1.00 91.94 185 THR A N 1
ATOM 1474 C CA . THR A 1 185 ? 13.804 -6.312 -12.653 1.00 91.94 185 THR A CA 1
ATOM 1475 C C . THR A 1 185 ? 14.513 -5.381 -11.667 1.00 91.94 185 THR A C 1
ATOM 1477 O O . THR A 1 185 ? 14.622 -4.170 -11.880 1.00 91.94 185 THR A O 1
ATOM 1480 N N . GLU A 1 186 ? 15.021 -5.905 -10.560 1.00 86.38 186 GLU A N 1
ATOM 1481 C CA . GLU A 1 186 ? 15.778 -5.079 -9.606 1.00 86.38 186 GLU A CA 1
ATOM 1482 C C . GLU A 1 186 ? 17.262 -4.926 -9.943 1.00 86.38 186 GLU A C 1
ATOM 1484 O O . GLU A 1 186 ? 17.910 -4.024 -9.423 1.00 86.38 186 GLU A O 1
ATOM 1489 N N . ASN A 1 187 ? 17.776 -5.723 -10.880 1.00 73.94 187 ASN A N 1
ATOM 1490 C CA . ASN A 1 187 ? 19.170 -5.675 -11.332 1.00 73.94 187 ASN A CA 1
ATOM 1491 C C . ASN A 1 187 ? 19.420 -4.637 -12.448 1.00 73.94 187 ASN A C 1
ATOM 1493 O O . ASN A 1 187 ? 20.331 -4.812 -13.254 1.00 73.94 187 ASN A O 1
ATOM 1497 N N . PHE A 1 188 ? 18.608 -3.584 -12.555 1.00 58.78 188 PHE A N 1
ATOM 1498 C CA . PHE A 1 188 ? 18.796 -2.547 -13.575 1.00 58.78 188 PHE A CA 1
ATOM 1499 C C . PHE A 1 188 ? 19.581 -1.350 -13.025 1.00 58.78 188 PHE A C 1
ATOM 1501 O O . PHE A 1 188 ? 19.168 -0.726 -12.049 1.00 58.78 188 PHE A O 1
ATOM 1508 N N . GLU A 1 189 ? 20.667 -0.978 -13.708 1.00 47.66 189 GLU A N 1
ATOM 1509 C CA . GLU A 1 189 ? 21.225 0.374 -13.622 1.00 47.66 189 GLU A CA 1
ATOM 1510 C C . GLU A 1 189 ? 20.480 1.307 -14.588 1.00 47.66 189 GLU A C 1
ATOM 1512 O O . GLU A 1 189 ? 20.190 0.955 -15.735 1.00 47.66 189 GLU A O 1
ATOM 1517 N N . TYR A 1 190 ? 20.186 2.525 -14.134 1.00 47.53 190 TYR A N 1
ATOM 1518 C CA . TYR A 1 190 ? 19.635 3.574 -14.988 1.00 47.53 190 TYR A CA 1
ATOM 1519 C C . TYR A 1 190 ? 20.772 4.297 -15.713 1.00 47.53 190 TYR A C 1
ATOM 1521 O O . TYR A 1 190 ? 21.637 4.884 -15.066 1.00 47.53 190 TYR A O 1
ATOM 1529 N N . GLN A 1 191 ? 20.727 4.357 -17.047 1.00 40.53 191 GLN A N 1
ATOM 1530 C CA . GLN A 1 191 ? 21.465 5.380 -17.786 1.00 40.53 191 GLN A CA 1
ATOM 1531 C C . GLN A 1 191 ? 20.532 6.534 -18.141 1.00 40.53 191 GLN A C 1
ATOM 1533 O O . GLN A 1 191 ? 19.512 6.371 -18.819 1.00 40.53 191 GLN A O 1
ATOM 1538 N N . VAL A 1 192 ? 20.894 7.726 -17.668 1.00 40.22 192 VAL A N 1
ATOM 1539 C CA . VAL A 1 192 ? 20.280 8.977 -18.108 1.00 40.22 192 VAL A CA 1
ATOM 1540 C C . VAL A 1 192 ? 21.032 9.436 -19.347 1.00 40.22 192 VAL A C 1
ATOM 1542 O O . VAL A 1 192 ? 22.137 9.961 -19.243 1.00 40.22 192 VAL A O 1
ATOM 1545 N N . ASN A 1 193 ? 20.425 9.255 -20.517 1.00 46.25 193 ASN A N 1
ATOM 1546 C CA . ASN A 1 193 ? 20.960 9.810 -21.748 1.00 46.25 193 ASN A CA 1
ATOM 1547 C C . ASN A 1 193 ? 20.388 11.211 -21.967 1.00 46.25 193 ASN A C 1
ATOM 1549 O O . ASN A 1 193 ? 19.171 11.420 -22.016 1.00 46.25 193 ASN A O 1
ATOM 1553 N N . TYR A 1 194 ? 21.288 12.182 -22.097 1.00 41.34 194 TYR A N 1
ATOM 1554 C CA . TYR A 1 194 ? 20.946 13.537 -22.502 1.00 41.34 194 TYR A CA 1
ATOM 1555 C C . TYR A 1 194 ? 20.973 13.604 -24.023 1.00 41.34 194 TYR A C 1
ATOM 1557 O O . TYR A 1 194 ? 22.012 13.393 -24.647 1.00 41.34 194 TYR A O 1
ATOM 1565 N N . THR A 1 195 ? 19.825 13.902 -24.625 1.00 51.81 195 THR A N 1
ATOM 1566 C CA . THR A 1 195 ? 19.738 14.175 -26.062 1.00 51.81 195 THR A CA 1
ATOM 1567 C C . THR A 1 195 ? 19.494 15.660 -26.254 1.00 51.81 195 THR A C 1
ATOM 1569 O O . THR A 1 195 ? 18.470 16.190 -25.812 1.00 51.81 195 THR A O 1
ATOM 1572 N N . VAL A 1 196 ? 20.441 16.337 -26.903 1.00 44.75 196 VAL A N 1
ATOM 1573 C CA . VAL A 1 196 ? 20.307 17.747 -27.275 1.00 44.75 196 VAL A CA 1
ATOM 1574 C C . VAL A 1 196 ? 19.669 17.803 -28.656 1.00 44.75 196 VAL A C 1
ATOM 1576 O O . VAL A 1 196 ? 20.251 17.343 -29.637 1.00 44.75 196 VAL A O 1
ATOM 1579 N N . ASN A 1 197 ? 18.455 18.345 -28.739 1.00 58.56 197 ASN A N 1
ATOM 1580 C CA . ASN A 1 197 ? 17.822 18.591 -30.032 1.00 58.56 197 ASN A CA 1
ATOM 1581 C C . ASN A 1 197 ? 18.556 19.725 -30.779 1.00 58.56 197 ASN A C 1
ATOM 1583 O O . ASN A 1 197 ? 19.152 20.583 -30.126 1.00 58.56 197 ASN A O 1
ATOM 1587 N N . PRO A 1 198 ? 18.446 19.826 -32.120 1.00 58.91 198 PRO A N 1
ATOM 1588 C CA . PRO A 1 198 ? 19.114 20.868 -32.919 1.00 58.91 198 PRO A CA 1
ATOM 1589 C C . PRO A 1 198 ? 18.821 22.312 -32.475 1.00 58.91 198 PRO A C 1
ATOM 1591 O O . PRO A 1 198 ? 19.581 23.223 -32.780 1.00 58.91 198 PRO A O 1
ATOM 1594 N N . ASN A 1 199 ? 17.738 22.511 -31.716 1.00 69.50 199 ASN A N 1
ATOM 1595 C CA . ASN A 1 199 ? 17.312 23.797 -31.160 1.00 69.50 199 ASN A CA 1
AT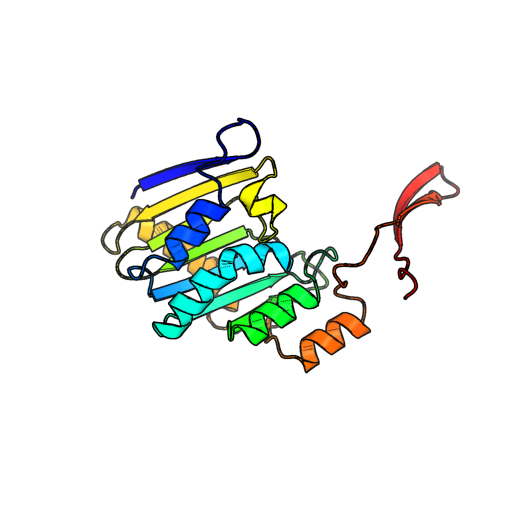OM 1596 C C . ASN A 1 199 ? 17.833 24.052 -29.727 1.00 69.50 199 ASN A C 1
ATOM 1598 O O . ASN A 1 199 ? 17.293 24.907 -29.030 1.00 69.50 199 ASN A O 1
ATOM 1602 N N . GLY A 1 200 ? 18.809 23.276 -29.241 1.00 55.38 200 GLY A N 1
ATOM 1603 C CA . GLY A 1 200 ? 19.451 23.465 -27.932 1.00 55.38 200 GLY A CA 1
ATOM 1604 C C . GLY A 1 200 ? 18.605 23.077 -26.713 1.00 55.38 200 GLY A C 1
ATOM 1605 O O . GLY A 1 200 ? 19.026 23.302 -25.584 1.00 55.38 200 GLY A O 1
ATOM 1606 N N . LYS A 1 201 ? 17.416 22.488 -26.907 1.00 48.91 201 LYS A N 1
ATOM 1607 C CA . LYS A 1 201 ? 16.618 21.934 -25.802 1.00 48.91 201 LYS A CA 1
ATOM 1608 C C . LYS A 1 201 ? 17.132 20.547 -25.430 1.00 48.91 201 LYS A C 1
ATOM 1610 O O . LYS A 1 201 ? 17.064 19.627 -26.251 1.00 48.91 201 LYS A O 1
ATOM 1615 N N . GLU A 1 202 ? 17.597 20.405 -24.194 1.00 50.25 202 GLU A N 1
ATOM 1616 C CA . GLU A 1 202 ? 17.903 19.109 -23.598 1.00 50.25 202 GLU A CA 1
ATOM 1617 C C . GLU A 1 202 ? 16.615 18.323 -23.363 1.00 50.25 202 GLU A C 1
ATOM 1619 O O . GLU A 1 202 ? 15.646 18.816 -22.784 1.00 50.25 202 GLU A O 1
ATOM 1624 N N . THR A 1 203 ? 16.606 17.078 -23.823 1.00 45.97 203 THR A N 1
ATOM 1625 C CA . THR A 1 203 ? 15.559 16.111 -23.504 1.00 45.97 203 THR A CA 1
ATOM 1626 C C . THR A 1 203 ? 16.191 14.926 -22.796 1.00 45.97 203 THR A C 1
ATOM 1628 O O . THR A 1 203 ? 17.122 14.295 -23.305 1.00 45.97 203 THR A O 1
ATOM 1631 N N . LYS A 1 204 ? 15.688 14.652 -21.589 1.00 45.50 204 LYS A N 1
ATOM 1632 C CA . LYS A 1 204 ? 16.104 13.519 -20.768 1.00 45.50 204 LYS A CA 1
ATOM 1633 C C . LYS A 1 204 ? 15.454 12.260 -21.332 1.00 45.50 204 LYS A C 1
ATOM 1635 O O . LYS A 1 204 ? 14.231 12.149 -21.320 1.00 45.50 204 LYS A O 1
ATOM 1640 N N . LYS A 1 205 ? 16.259 11.317 -21.817 1.00 46.06 205 LYS A N 1
ATOM 1641 C CA . LYS A 1 205 ? 15.781 10.003 -22.246 1.00 46.06 205 LYS A CA 1
ATOM 1642 C C . LYS A 1 205 ? 16.407 8.945 -21.350 1.00 46.06 205 LYS A C 1
ATOM 1644 O O . LYS A 1 205 ? 17.621 8.770 -21.329 1.00 46.06 205 LYS A O 1
ATOM 1649 N N . LEU A 1 206 ? 15.572 8.259 -20.580 1.00 41.75 206 LEU A N 1
ATOM 1650 C CA . LEU A 1 206 ? 15.995 7.082 -19.829 1.00 41.75 206 LEU A CA 1
ATOM 1651 C C . LEU A 1 206 ? 16.183 5.932 -20.820 1.00 41.75 206 LEU A C 1
ATOM 1653 O O 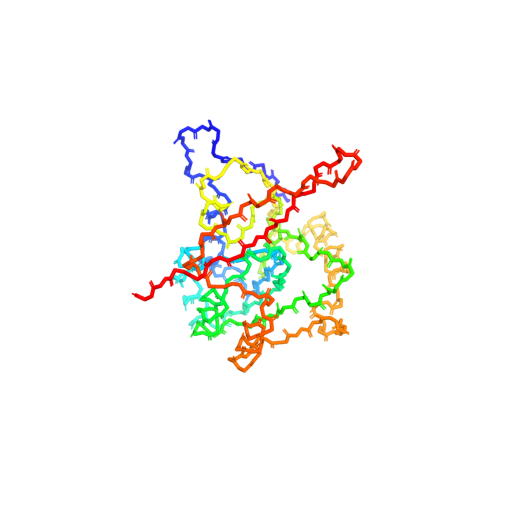. LEU A 1 206 ? 15.314 5.682 -21.658 1.00 41.75 206 LEU A O 1
ATOM 1657 N N . SER A 1 207 ? 17.327 5.260 -20.756 1.00 47.38 207 SER A N 1
ATOM 1658 C CA . SER A 1 207 ? 17.584 4.056 -21.546 1.00 47.38 207 SER A CA 1
ATOM 1659 C C . SER A 1 207 ? 18.176 2.964 -20.674 1.00 47.38 207 SER A C 1
ATOM 1661 O O . SER A 1 207 ? 18.972 3.241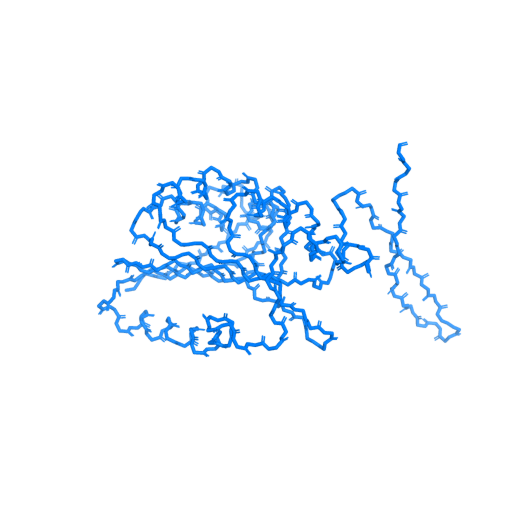 -19.777 1.00 47.38 207 SER A O 1
ATOM 1663 N N . TYR A 1 208 ? 17.802 1.726 -20.976 1.00 54.31 208 TYR A N 1
ATOM 1664 C CA . TYR A 1 208 ? 18.127 0.563 -20.164 1.00 54.31 208 TYR A CA 1
ATOM 1665 C C . TYR A 1 208 ? 19.284 -0.223 -20.774 1.00 54.31 208 TYR A C 1
ATOM 1667 O O . TYR A 1 208 ? 19.243 -0.579 -21.953 1.00 54.31 208 TYR A O 1
ATOM 1675 N N . LEU A 1 209 ? 20.285 -0.536 -19.954 1.00 44.12 209 LEU A N 1
ATOM 1676 C CA . LEU A 1 209 ? 21.272 -1.566 -20.254 1.00 44.12 209 LEU A CA 1
ATOM 1677 C C . LEU A 1 209 ? 20.939 -2.803 -19.424 1.00 44.12 209 LEU A C 1
ATOM 1679 O O . LEU A 1 209 ? 20.767 -2.721 -18.209 1.00 44.12 209 LEU A O 1
ATOM 1683 N N . LYS A 1 210 ? 20.856 -3.963 -20.079 1.00 42.06 210 LYS A N 1
ATOM 1684 C CA . LYS A 1 210 ? 20.920 -5.246 -19.377 1.00 42.06 210 LYS A CA 1
ATOM 1685 C C . LYS A 1 210 ? 22.346 -5.402 -18.856 1.00 42.06 210 LYS A C 1
ATOM 1687 O O . LYS A 1 210 ? 23.277 -5.374 -19.661 1.00 42.06 210 LYS A O 1
ATOM 1692 N N . LEU A 1 211 ? 22.519 -5.596 -17.551 1.00 44.69 211 LEU A N 1
ATOM 1693 C CA . LEU A 1 211 ? 23.770 -6.154 -17.049 1.00 44.69 211 LEU A CA 1
ATOM 1694 C C . LEU A 1 211 ? 23.908 -7.562 -17.639 1.00 44.69 211 LEU A C 1
ATOM 1696 O O . LEU A 1 211 ? 22.965 -8.357 -17.601 1.00 44.69 211 LEU A O 1
ATOM 1700 N N . GLY A 1 212 ? 25.045 -7.815 -18.287 1.00 38.81 212 GLY A N 1
ATOM 1701 C CA . GLY A 1 212 ? 25.395 -9.145 -18.770 1.00 38.81 212 GLY A CA 1
ATOM 1702 C C . GLY A 1 212 ? 25.466 -10.121 -17.597 1.00 38.81 212 GLY A C 1
ATOM 1703 O O . GLY A 1 212 ? 25.860 -9.723 -16.502 1.00 38.81 212 GLY A O 1
ATOM 1704 N N . ASN A 1 213 ? 25.030 -11.359 -17.848 1.00 36.12 213 ASN A N 1
ATOM 1705 C CA . ASN A 1 213 ? 25.075 -12.471 -16.894 1.00 36.12 213 ASN A CA 1
ATOM 1706 C C . ASN A 1 213 ? 26.469 -12.685 -16.299 1.00 36.12 213 ASN A C 1
ATOM 1708 O O . ASN A 1 213 ? 27.449 -12.598 -17.076 1.00 36.12 213 ASN A O 1
#